Protein AF-0000000075824804 (afdb_homodimer)

Organism: Acinonyx jubatus (NCBI:txid32536)

Nearest PDB structures (foldseek):
  4bvx-assembly1_B  TM=9.252E-01  e=6.609E-16  Homo sapiens
  5bmu-assembly4_G  TM=9.296E-01  e=6.609E-16  Homo sapiens
  4bl7-assembly1_B  TM=9.084E-01  e=4.214E-16  Homo sapiens
  4bvy-assembly1_B  TM=9.086E-01  e=1.710E-15  Homo sapiens
  5bmu-assembly1_A  TM=9.381E-01  e=1.983E-14  Homo sapiens

Solvent-accessible surface area (backbone atoms only — not comparable to full-atom values): 18795 Å² total; per-residue (Å²): 109,59,54,52,59,55,49,53,51,48,36,52,58,59,66,50,74,78,81,76,52,71,47,66,45,74,94,80,39,42,25,30,38,62,46,92,88,50,74,65,41,46,35,64,64,39,45,50,52,48,51,35,50,73,56,71,42,50,60,32,54,35,84,46,74,66,45,27,49,49,34,44,22,45,42,51,42,38,56,44,49,67,66,57,53,80,49,72,72,50,48,53,53,49,51,50,52,51,23,62,65,33,66,87,31,76,31,88,72,34,86,50,78,36,50,37,49,54,54,43,49,59,63,47,46,50,53,49,72,72,34,74,49,59,77,68,62,76,36,57,42,52,49,47,41,48,49,44,48,54,55,67,39,54,87,46,49,71,62,53,58,50,47,54,51,54,59,68,71,109,110,60,53,52,58,53,49,52,51,47,35,52,60,59,68,50,78,78,80,76,50,70,46,66,44,73,94,80,38,42,24,30,37,62,46,92,87,51,76,65,43,46,36,64,64,39,44,50,53,47,52,33,50,74,53,71,43,51,59,31,54,34,83,46,74,67,46,27,47,49,33,44,23,44,42,51,42,37,57,46,48,67,65,55,53,80,48,70,72,50,49,54,52,49,51,50,51,51,23,61,64,34,67,87,32,76,32,89,74,34,84,51,79,36,52,37,50,53,53,43,48,57,62,47,46,49,53,49,72,71,32,72,50,62,75,68,46,90,39,58,42,52,49,47,43,47,50,44,47,54,55,68,36,49,87,47,49,70,61,53,59,52,48,56,50,55,58,66,72,108

InterPro domains:
  IPR036282 Glutathione S-transferase, C-terminal domain superfamily [SSF47616] (45-137)
  IPR042450 Eukaryotic translation elongation factor 1 epsilon-1 [PTHR44490] (2-154)

Radius of gyration: 20.04 Å; Cα contacts (8 Å, |Δi|>4): 416; chains: 2; bounding box: 38×54×49 Å

Foldseek 3Di:
DQLVLLLQLLCQLLVNDDDWDWFFDDPLRWIWTDDDPDDIDTHNLGVSCVSCVVSVNNCLCPDDPLLNVQLVVLSVCLVCQLSVDDDPVSLLVVLVVVLVCCVQALASSRDDHHSSLSSNLLSCVLVVVVDCSCVPDVSVRNVVSNVVVQVVSVRSHPCSSVVSVVVVVD/DQLVLLLQLLCVLLVNDPDWDWFFDDPLRWIWTDDDPDDIDTHNLGVSCVSCVVSVNNCLCPDDPLLNVQLVVLSVCLVCQLSVDDDPVSLLVVLVVVLVCQVQALASSRDDHHSSLSSNLLSCVVVVVVDCSVVVDPSVRNVVSNVVCQVVSVVSHPCSSVVSVVVVVD

Structure (mmCIF, N/CA/C/O backbone):
data_AF-0000000075824804-model_v1
#
loop_
_entity.id
_entity.type
_entity.pdbx_description
1 polymer 'Eukaryotic translation elongation factor 1 epsilon-1 isoform X3'
#
loop_
_atom_site.group_PDB
_atom_site.id
_atom_site.type_symbol
_atom_site.label_atom_id
_atom_site.label_alt_id
_atom_site.label_comp_id
_atom_site.label_asym_id
_atom_site.label_entity_id
_atom_site.label_seq_id
_atom_site.pdbx_PDB_ins_code
_atom_site.Cartn_x
_atom_site.Cartn_y
_atom_site.Cartn_z
_atom_site.occupancy
_atom_site.B_iso_or_equiv
_atom_site.auth_seq_id
_atom_site.auth_comp_id
_atom_site.auth_asym_id
_atom_site.auth_atom_id
_atom_site.pdbx_PDB_model_num
ATOM 1 N N . MET A 1 1 ? 10.898 -5.754 -14.32 1 54.5 1 MET A N 1
ATOM 2 C CA . MET A 1 1 ? 9.906 -5.184 -15.227 1 54.5 1 MET A CA 1
ATOM 3 C C . MET A 1 1 ? 9.469 -3.805 -14.742 1 54.5 1 MET A C 1
ATOM 5 O O . MET A 1 1 ? 9.359 -3.566 -13.539 1 54.5 1 MET A O 1
ATOM 9 N N . ALA A 1 2 ? 9.344 -2.826 -15.797 1 78.69 2 ALA A N 1
ATOM 10 C CA . ALA A 1 2 ? 8.836 -1.503 -15.445 1 78.69 2 ALA A CA 1
ATOM 11 C C . ALA A 1 2 ? 7.391 -1.582 -14.961 1 78.69 2 ALA A C 1
ATOM 13 O O . ALA A 1 2 ? 6.605 -2.385 -15.469 1 78.69 2 ALA A O 1
ATOM 14 N N . ALA A 1 3 ? 7.094 -1.009 -13.992 1 89.12 3 ALA A N 1
ATOM 15 C CA . ALA A 1 3 ? 5.781 -1.008 -13.359 1 89.12 3 ALA A CA 1
ATOM 16 C C . ALA A 1 3 ? 4.676 -0.792 -14.391 1 89.12 3 ALA A C 1
ATOM 18 O O . ALA A 1 3 ? 3.625 -1.438 -14.328 1 89.12 3 ALA A O 1
ATOM 19 N N . ALA A 1 4 ? 4.926 0.006 -15.414 1 88.5 4 ALA A N 1
ATOM 20 C CA . ALA A 1 4 ? 3.928 0.28 -16.453 1 88.5 4 ALA A CA 1
ATOM 21 C C . ALA A 1 4 ? 3.668 -0.957 -17.297 1 88.5 4 ALA A C 1
ATOM 23 O O . ALA A 1 4 ? 2.529 -1.222 -17.688 1 88.5 4 ALA A O 1
ATOM 24 N N . ALA A 1 5 ? 4.672 -1.701 -17.609 1 85.81 5 ALA A N 1
ATOM 25 C CA . ALA A 1 5 ? 4.527 -2.928 -18.391 1 85.81 5 ALA A CA 1
ATOM 26 C C . ALA A 1 5 ? 3.719 -3.973 -17.625 1 85.81 5 ALA A C 1
ATOM 28 O O . ALA A 1 5 ? 2.881 -4.664 -18.203 1 85.81 5 ALA A O 1
ATOM 29 N N . GLU A 1 6 ? 4 -4.086 -16.359 1 88.38 6 GLU A N 1
ATOM 30 C CA . GLU A 1 6 ? 3.244 -4.996 -15.508 1 88.38 6 GLU A CA 1
ATOM 31 C C . GLU A 1 6 ? 1.761 -4.637 -15.492 1 88.38 6 GLU A C 1
ATOM 33 O O . GLU A 1 6 ? 0.902 -5.523 -15.523 1 88.38 6 GLU A O 1
ATOM 38 N N . LEU A 1 7 ? 1.471 -3.361 -15.5 1 93.75 7 LEU A N 1
ATOM 39 C CA . LEU A 1 7 ? 0.087 -2.9 -15.445 1 93.75 7 LEU A CA 1
ATOM 40 C C . LEU A 1 7 ? -0.626 -3.158 -16.766 1 93.75 7 LEU A C 1
ATOM 42 O O . LEU A 1 7 ? -1.819 -3.467 -16.781 1 93.75 7 LEU A O 1
ATOM 46 N N . LYS A 1 8 ? 0.102 -3.053 -17.828 1 90.44 8 LYS A N 1
ATOM 47 C CA . LYS A 1 8 ? -0.479 -3.375 -19.125 1 90.44 8 LYS A CA 1
ATOM 48 C C . LYS A 1 8 ? -0.833 -4.859 -19.219 1 90.44 8 LYS A C 1
ATOM 50 O O . LYS A 1 8 ? -1.884 -5.219 -19.75 1 90.44 8 LYS A O 1
ATOM 55 N N . LEU A 1 9 ? 0.042 -5.637 -18.703 1 86.25 9 LEU A N 1
ATOM 56 C CA . LEU A 1 9 ? -0.215 -7.074 -18.672 1 86.25 9 LEU A CA 1
ATOM 57 C C . LEU A 1 9 ? -1.43 -7.383 -17.797 1 86.25 9 LEU A C 1
ATOM 59 O O . LEU A 1 9 ? -2.258 -8.219 -18.156 1 86.25 9 LEU A O 1
ATOM 63 N N . LEU A 1 10 ? -1.517 -6.711 -16.703 1 91.62 10 LEU A N 1
ATOM 64 C CA . LEU A 1 10 ? -2.658 -6.895 -15.812 1 91.62 10 LEU A CA 1
ATOM 65 C C . LEU A 1 10 ? -3.959 -6.516 -16.516 1 91.62 10 LEU A C 1
ATOM 67 O O . LEU A 1 10 ? -4.957 -7.23 -16.406 1 91.62 10 LEU A O 1
ATOM 71 N N . GLU A 1 11 ? -3.916 -5.422 -17.219 1 92.81 11 GLU A N 1
ATOM 72 C CA . GLU A 1 11 ? -5.09 -4.984 -17.969 1 92.81 11 GLU A CA 1
ATOM 73 C C . GLU A 1 11 ? -5.574 -6.07 -18.922 1 92.81 11 GLU A C 1
ATOM 75 O O . GLU A 1 11 ? -6.773 -6.348 -19 1 92.81 11 GLU A O 1
ATOM 80 N N . LYS A 1 12 ? -4.719 -6.594 -19.578 1 87.88 12 LYS A N 1
ATOM 81 C CA . LYS A 1 12 ? -5.047 -7.66 -20.516 1 87.88 12 LYS A CA 1
ATOM 82 C C . LYS A 1 12 ? -5.625 -8.875 -19.797 1 87.88 12 LYS A C 1
ATOM 84 O O . LYS A 1 12 ? -6.629 -9.445 -20.219 1 87.88 12 LYS A O 1
ATOM 89 N N . SER A 1 13 ? -4.969 -9.227 -18.75 1 87.25 13 SER A N 1
ATOM 90 C CA . SER A 1 13 ? -5.395 -10.391 -17.969 1 87.25 13 SER A CA 1
ATOM 91 C C . SER A 1 13 ? -6.793 -10.188 -17.406 1 87.25 13 SER A C 1
ATOM 93 O O . SER A 1 13 ? -7.535 -11.148 -17.203 1 87.25 13 SER A O 1
ATOM 95 N N . LEU A 1 14 ? -7.152 -8.961 -17.141 1 92.12 14 LEU A N 1
ATOM 96 C CA . LEU A 1 14 ? -8.445 -8.641 -16.547 1 92.12 14 LEU A CA 1
ATOM 97 C C . LEU A 1 14 ? -9.516 -8.477 -17.625 1 92.12 14 LEU A C 1
ATOM 99 O O . LEU A 1 14 ? -10.695 -8.297 -17.328 1 92.12 14 LEU A O 1
ATOM 103 N N . GLY A 1 15 ? -9.148 -8.484 -18.875 1 89.94 15 GLY A N 1
ATOM 104 C CA . GLY A 1 15 ? -10.086 -8.359 -19.984 1 89.94 15 GLY A CA 1
ATOM 105 C C . GLY A 1 15 ? -10.453 -6.918 -20.297 1 89.94 15 GLY A C 1
ATOM 106 O O . GLY A 1 15 ? -11.523 -6.648 -20.844 1 89.94 15 GLY A O 1
ATOM 107 N N . LEU A 1 16 ? -9.617 -6.07 -19.797 1 89.69 16 LEU A N 1
ATOM 108 C CA . LEU A 1 16 ? -9.883 -4.664 -20.078 1 89.69 16 LEU A CA 1
ATOM 109 C C . LEU A 1 16 ? -9.367 -4.277 -21.453 1 89.69 16 LEU A C 1
ATOM 111 O O .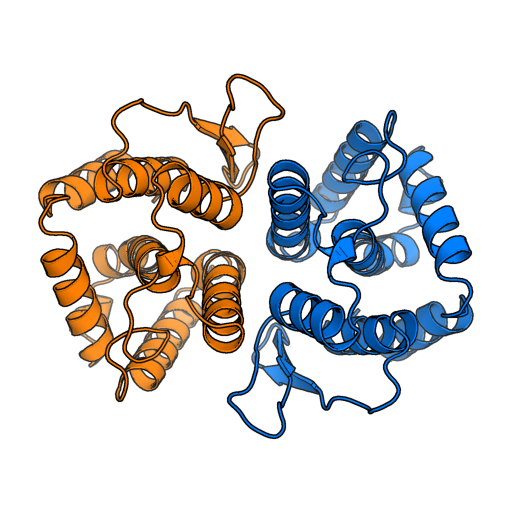 LEU A 1 16 ? -8.227 -4.586 -21.812 1 89.69 16 LEU A O 1
ATOM 115 N N . SER A 1 17 ? -10.234 -3.938 -22.328 1 75.19 17 SER A N 1
ATOM 116 C CA . SER A 1 17 ? -9.93 -3.68 -23.719 1 75.19 17 SER A CA 1
ATOM 117 C C . SER A 1 17 ? -9.445 -2.248 -23.922 1 75.19 17 SER A C 1
ATOM 119 O O . SER A 1 17 ? -8.664 -1.977 -24.844 1 75.19 17 SER A O 1
ATOM 121 N N . LYS A 1 18 ? -10.07 -1.291 -23.219 1 66.62 18 LYS A N 1
ATOM 122 C CA . LYS A 1 18 ? -9.742 0.11 -23.469 1 66.62 18 LYS A CA 1
ATOM 123 C C . LYS A 1 18 ? -8.383 0.465 -22.875 1 66.62 18 LYS A C 1
ATOM 125 O O . LYS A 1 18 ? -8.125 0.185 -21.703 1 66.62 18 LYS A O 1
ATOM 130 N N . GLY A 1 19 ? -7.477 0.686 -23.672 1 74.75 19 GLY A N 1
ATOM 131 C CA . GLY A 1 19 ? -6.098 0.928 -23.281 1 74.75 19 GLY A CA 1
ATOM 132 C C . GLY A 1 19 ? -5.93 2.141 -22.391 1 74.75 19 GLY A C 1
ATOM 133 O O . GLY A 1 19 ? -6.215 3.268 -22.797 1 74.75 19 GLY A O 1
ATOM 134 N N . ASN A 1 20 ? -5.699 1.922 -21.094 1 83.88 20 ASN A N 1
ATOM 135 C CA . ASN A 1 20 ? -5.309 3.006 -20.203 1 83.88 20 ASN A CA 1
ATOM 136 C C . ASN A 1 20 ? -3.92 3.539 -20.531 1 83.88 20 ASN A C 1
ATOM 138 O O . ASN A 1 20 ? -3.092 2.816 -21.094 1 83.88 20 ASN A O 1
ATOM 142 N N . LYS A 1 21 ? -3.838 4.82 -20.406 1 90.12 21 LYS A N 1
ATOM 143 C CA . LYS A 1 21 ? -2.537 5.441 -20.641 1 90.12 21 LYS A CA 1
ATOM 144 C C . LYS A 1 21 ? -1.736 5.535 -19.344 1 90.12 21 LYS A C 1
ATOM 146 O O . LYS A 1 21 ? -2.24 6.023 -18.328 1 90.12 21 LYS A O 1
ATOM 151 N N . TYR A 1 22 ? -0.484 4.996 -19.484 1 91.94 22 TYR A N 1
ATOM 152 C CA . TYR A 1 22 ? 0.391 5.008 -18.312 1 91.94 22 TYR A CA 1
ATOM 153 C C . TYR A 1 22 ? 1.606 5.895 -18.547 1 91.94 22 TYR A C 1
ATOM 155 O O . TYR A 1 22 ? 2.146 5.938 -19.656 1 91.94 22 TYR A O 1
ATOM 163 N N . SER A 1 23 ? 1.964 6.652 -17.547 1 91.19 23 SER A N 1
ATOM 164 C CA . SER A 1 23 ? 3.229 7.379 -17.5 1 91.19 23 SER A CA 1
ATOM 165 C C . SER A 1 23 ? 4.055 6.992 -16.281 1 91.19 23 SER A C 1
ATOM 167 O O . SER A 1 23 ? 3.609 6.199 -15.453 1 91.19 23 SER A O 1
ATOM 169 N N . ALA A 1 24 ? 5.332 7.375 -16.297 1 89.88 24 ALA A N 1
ATOM 170 C CA . ALA A 1 24 ? 6.23 7.102 -15.18 1 89.88 24 ALA A CA 1
ATOM 171 C C . ALA A 1 24 ? 6.777 8.398 -14.594 1 89.88 24 ALA A C 1
ATOM 173 O O . ALA A 1 24 ? 7.066 9.344 -15.32 1 89.88 24 ALA A O 1
ATOM 174 N N . GLN A 1 25 ? 6.812 8.336 -13.266 1 86.19 25 GLN A N 1
ATOM 175 C CA . GLN A 1 25 ? 7.293 9.539 -12.594 1 86.19 25 GLN A CA 1
ATOM 176 C C . GLN A 1 25 ? 8.523 9.242 -11.742 1 86.19 25 GLN A C 1
ATOM 178 O O . GLN A 1 25 ? 8.586 8.203 -11.086 1 86.19 25 GLN A O 1
ATOM 183 N N . GLY A 1 26 ? 9.492 10.133 -11.836 1 78.06 26 GLY A N 1
ATOM 184 C CA . GLY A 1 26 ? 10.648 10.086 -10.953 1 78.06 26 GLY A CA 1
ATOM 185 C C . GLY A 1 26 ? 11.672 9.047 -11.367 1 78.06 26 GLY A C 1
ATOM 186 O O . GLY A 1 26 ? 11.492 8.352 -12.367 1 78.06 26 GLY A O 1
ATOM 187 N N . GLU A 1 27 ? 12.711 8.992 -10.516 1 74.88 27 GLU A N 1
ATOM 188 C CA . GLU A 1 27 ? 13.828 8.094 -10.789 1 74.88 27 GLU A CA 1
ATOM 189 C C . GLU A 1 27 ? 13.406 6.633 -10.656 1 74.88 27 GLU A C 1
ATOM 191 O O . GLU A 1 27 ? 13.938 5.762 -11.352 1 74.88 27 GLU A O 1
ATOM 196 N N . ARG A 1 28 ? 12.422 6.418 -9.914 1 77.62 28 ARG A N 1
ATOM 197 C CA . ARG A 1 28 ? 11.992 5.047 -9.656 1 77.62 28 ARG A CA 1
ATOM 198 C C . ARG A 1 28 ? 10.883 4.625 -10.609 1 77.62 28 ARG A C 1
ATOM 200 O O . ARG A 1 28 ? 10.312 3.541 -10.469 1 77.62 28 ARG A O 1
ATOM 207 N N . GLN A 1 29 ? 10.609 5.48 -11.5 1 87.56 29 GLN A N 1
ATOM 208 C CA . GLN A 1 29 ? 9.625 5.207 -12.539 1 87.56 29 GLN A CA 1
ATOM 209 C C . GLN A 1 29 ? 8.305 4.75 -11.945 1 87.56 29 GLN A C 1
ATOM 211 O O . GLN A 1 29 ? 7.75 3.727 -12.352 1 87.56 29 GLN A O 1
ATOM 216 N N . ILE A 1 30 ? 7.746 5.484 -11.055 1 90.56 30 ILE A N 1
ATOM 217 C CA . ILE A 1 30 ? 6.465 5.188 -10.43 1 90.56 30 ILE A CA 1
ATOM 218 C C . ILE A 1 30 ? 5.34 5.328 -11.453 1 90.56 30 ILE A C 1
ATOM 220 O O . ILE A 1 30 ? 5.211 6.367 -12.102 1 90.56 30 ILE A O 1
ATOM 224 N N . PRO A 1 31 ? 4.559 4.316 -11.617 1 95.19 31 PRO A N 1
ATOM 225 C CA . PRO A 1 31 ? 3.51 4.387 -12.641 1 95.19 31 PRO A CA 1
ATOM 226 C C . PRO A 1 31 ? 2.4 5.371 -12.281 1 95.19 31 PRO A C 1
ATOM 228 O O . PRO A 1 31 ? 2.016 5.473 -11.109 1 95.19 31 PRO A O 1
ATOM 231 N N . VAL A 1 32 ? 1.906 6.07 -13.312 1 95.31 32 VAL A N 1
ATOM 232 C CA . VAL A 1 32 ? 0.804 7.02 -13.195 1 95.31 32 VAL A CA 1
ATOM 233 C C . VAL A 1 32 ? -0.272 6.688 -14.227 1 95.31 32 VAL A C 1
ATOM 235 O O . VAL A 1 32 ? 0.025 6.535 -15.414 1 95.31 32 VAL A O 1
ATOM 238 N N . LEU A 1 33 ? -1.434 6.512 -13.742 1 94.88 33 LEU A N 1
ATOM 239 C CA . LEU A 1 33 ? -2.574 6.27 -14.617 1 94.88 33 LEU A CA 1
ATOM 240 C C . LEU A 1 33 ? -3.342 7.562 -14.883 1 94.88 33 LEU A C 1
ATOM 242 O O . LEU A 1 33 ? -3.771 8.234 -13.938 1 94.88 33 LEU A O 1
ATOM 246 N N . GLN A 1 34 ? -3.445 7.926 -16.141 1 90.56 34 GLN A N 1
ATOM 247 C CA . GLN A 1 34 ? -4.281 9.062 -16.5 1 90.56 34 GLN A CA 1
ATOM 248 C C . GLN A 1 34 ? -5.746 8.656 -16.625 1 90.56 34 GLN A C 1
ATOM 250 O O . GLN A 1 34 ? -6.09 7.801 -17.438 1 90.56 34 GLN A O 1
ATOM 255 N N . THR A 1 35 ? -6.543 9.156 -15.672 1 83.5 35 THR A N 1
ATOM 256 C CA . THR A 1 35 ? -7.965 8.836 -15.727 1 83.5 35 THR A CA 1
ATOM 257 C C . THR A 1 35 ? -8.719 9.883 -16.547 1 83.5 35 THR A C 1
ATOM 259 O O . THR A 1 35 ? -8.289 11.031 -16.656 1 83.5 35 THR A O 1
ATOM 262 N N . ASN A 1 36 ? -9.82 9.555 -17.312 1 74.19 36 ASN A N 1
ATOM 263 C CA . ASN A 1 36 ? -10.602 10.445 -18.172 1 74.19 36 ASN A CA 1
ATOM 264 C C . ASN A 1 36 ? -11.305 11.523 -17.375 1 74.19 36 ASN A C 1
ATOM 266 O O . ASN A 1 36 ? -11.406 12.672 -17.812 1 74.19 36 ASN A O 1
ATOM 270 N N . ASN A 1 37 ? -11.922 11.203 -16.375 1 67.81 37 ASN A N 1
ATOM 271 C CA . ASN A 1 37 ? -12.805 12.148 -15.703 1 67.81 37 ASN A CA 1
ATOM 272 C C . ASN A 1 37 ? -12.273 12.523 -14.32 1 67.81 37 ASN A C 1
ATOM 274 O O . ASN A 1 37 ? -13.023 12.984 -13.469 1 67.81 37 ASN A O 1
ATOM 278 N N . GLY A 1 38 ? -10.977 12.367 -14.18 1 67 38 GLY A N 1
ATOM 279 C CA . GLY A 1 38 ? -10.594 12.695 -12.812 1 67 38 GLY A CA 1
ATOM 280 C C . GLY A 1 38 ? -9.086 12.734 -12.617 1 67 38 GLY A C 1
ATOM 281 O O . GLY A 1 38 ? -8.328 12.734 -13.586 1 67 38 GLY A O 1
ATOM 282 N N . PRO A 1 39 ? -8.805 12.922 -11.422 1 78.81 39 PRO A N 1
ATOM 283 C CA . PRO A 1 39 ? -7.387 13.008 -11.094 1 78.81 39 PRO A CA 1
ATOM 284 C C . PRO A 1 39 ? -6.621 11.734 -11.43 1 78.81 39 PRO A C 1
ATOM 286 O O . PRO A 1 39 ? -7.211 10.648 -11.492 1 78.81 39 PRO A O 1
ATOM 289 N N . SER A 1 40 ? -5.383 11.875 -11.844 1 91.62 40 SER A N 1
ATOM 290 C CA . SER A 1 40 ? -4.504 10.742 -12.109 1 91.62 40 SER A CA 1
ATOM 291 C C . SER A 1 40 ? -4.277 9.914 -10.852 1 91.62 40 SER A C 1
ATOM 293 O O . SER A 1 40 ? -4.469 10.398 -9.734 1 91.62 40 SER A O 1
ATOM 295 N N . LEU A 1 41 ? -4.055 8.648 -11.055 1 94.06 41 LEU A N 1
ATOM 296 C CA . LEU A 1 41 ? -3.717 7.73 -9.969 1 94.06 41 LEU A CA 1
ATOM 297 C C . LEU A 1 41 ? -2.258 7.289 -10.062 1 94.06 41 LEU A C 1
ATOM 299 O O . LEU A 1 41 ? -1.776 6.945 -11.141 1 94.06 41 LEU A O 1
ATOM 303 N N . THR A 1 42 ? -1.597 7.344 -8.867 1 95.44 42 THR A N 1
ATOM 304 C CA . THR A 1 42 ? -0.172 7.031 -8.836 1 95.44 42 THR A CA 1
ATOM 305 C C . THR A 1 42 ? 0.103 5.844 -7.922 1 95.44 42 THR A C 1
ATOM 307 O O . THR A 1 42 ? -0.471 5.746 -6.832 1 95.44 42 THR A O 1
ATOM 310 N N . GLY A 1 43 ? 0.926 4.957 -8.406 1 96.56 43 GLY A N 1
ATOM 311 C CA . GLY A 1 43 ? 1.353 3.818 -7.605 1 96.56 43 GLY A CA 1
ATOM 312 C C . GLY A 1 43 ? 0.956 2.484 -8.211 1 96.56 43 GLY A C 1
ATOM 313 O O . GLY A 1 43 ? -0.132 2.354 -8.773 1 96.56 43 GLY A O 1
ATOM 314 N N . LEU A 1 44 ? 1.762 1.527 -8.008 1 96.62 44 LEU A N 1
ATOM 315 C CA . LEU A 1 44 ? 1.562 0.228 -8.641 1 96.62 44 LEU A CA 1
ATOM 316 C C . LEU A 1 44 ? 0.334 -0.472 -8.07 1 96.62 44 LEU A C 1
ATOM 318 O O . LEU A 1 44 ? -0.568 -0.859 -8.812 1 96.62 44 LEU A O 1
ATOM 322 N N . THR A 1 45 ? 0.347 -0.652 -6.754 1 97.75 45 THR A N 1
ATOM 323 C CA . THR A 1 45 ? -0.752 -1.395 -6.145 1 97.75 45 THR A CA 1
ATOM 324 C C . THR A 1 45 ? -2.055 -0.604 -6.234 1 97.75 45 THR A C 1
ATOM 326 O O . THR A 1 45 ? -3.131 -1.186 -6.387 1 97.75 45 THR A O 1
ATOM 329 N N . THR A 1 46 ? -1.928 0.739 -6.188 1 97.38 46 THR A N 1
ATOM 330 C CA . THR A 1 46 ? -3.098 1.604 -6.297 1 97.38 46 THR A CA 1
ATOM 331 C C . THR A 1 46 ? -3.754 1.456 -7.668 1 97.38 46 THR A C 1
ATOM 333 O O . THR A 1 46 ? -4.961 1.221 -7.758 1 97.38 46 THR A O 1
ATOM 336 N N . ILE A 1 47 ? -2.955 1.588 -8.68 1 96.62 47 ILE A N 1
ATOM 337 C CA . ILE A 1 47 ? -3.475 1.492 -10.039 1 96.62 47 ILE A CA 1
ATOM 338 C C . ILE A 1 47 ? -3.996 0.08 -10.297 1 96.62 47 ILE A C 1
ATOM 340 O O . ILE A 1 47 ? -5.059 -0.096 -10.898 1 96.62 47 ILE A O 1
ATOM 344 N N . ALA A 1 48 ? -3.264 -0.903 -9.797 1 97.12 48 ALA A N 1
ATOM 345 C CA . ALA A 1 48 ? -3.691 -2.287 -9.977 1 97.12 48 ALA A CA 1
ATOM 346 C C . ALA A 1 48 ? -5.059 -2.529 -9.344 1 97.12 48 ALA A C 1
ATOM 348 O O . ALA A 1 48 ? -5.926 -3.166 -9.945 1 97.12 48 ALA A O 1
ATOM 349 N N . ALA A 1 49 ? -5.223 -2.053 -8.164 1 97.56 49 ALA A N 1
ATOM 350 C CA . ALA A 1 49 ? -6.512 -2.199 -7.492 1 97.56 49 ALA A CA 1
ATOM 351 C C . ALA A 1 49 ? -7.617 -1.483 -8.266 1 97.56 49 ALA A C 1
ATOM 353 O O . ALA A 1 49 ? -8.742 -1.98 -8.352 1 97.56 49 ALA A O 1
ATOM 354 N N . HIS A 1 50 ? -7.289 -0.368 -8.781 1 95.06 50 HIS A N 1
ATOM 355 C CA . HIS A 1 50 ? -8.242 0.384 -9.586 1 95.06 50 HIS A CA 1
ATOM 356 C C . HIS A 1 50 ? -8.664 -0.405 -10.82 1 95.06 50 HIS A C 1
ATOM 358 O O . HIS A 1 50 ? -9.852 -0.447 -11.164 1 95.06 50 HIS A O 1
ATOM 364 N N . LEU A 1 51 ? -7.723 -1.006 -11.492 1 95 51 LEU A N 1
ATOM 365 C CA . LEU A 1 51 ? -8 -1.795 -12.688 1 95 51 LEU A CA 1
ATOM 366 C C . LEU A 1 51 ? -8.914 -2.971 -12.359 1 95 51 LEU A C 1
ATOM 368 O O . LEU A 1 51 ? -9.812 -3.297 -13.141 1 95 51 LEU A O 1
ATOM 372 N N . VAL A 1 52 ? -8.672 -3.582 -11.227 1 96.44 52 VAL A N 1
ATOM 373 C CA . VAL A 1 52 ? -9.5 -4.695 -10.781 1 96.44 52 VAL A CA 1
ATOM 374 C C . VAL A 1 52 ? -10.945 -4.23 -10.617 1 96.44 52 VAL A C 1
ATOM 376 O O . VAL A 1 52 ? -11.875 -4.922 -11.047 1 96.44 52 VAL A O 1
ATOM 379 N N . LYS A 1 53 ? -11.125 -3.096 -9.992 1 94.81 53 LYS A N 1
ATOM 380 C CA . LYS A 1 53 ? -12.461 -2.533 -9.812 1 94.81 53 LYS A CA 1
ATOM 381 C C . LYS A 1 53 ? -13.086 -2.148 -11.148 1 94.81 53 LYS A C 1
ATOM 383 O O . LYS A 1 53 ? -14.266 -2.387 -11.383 1 94.81 53 LYS A O 1
ATOM 388 N N . GLN A 1 54 ? -12.312 -1.588 -12.008 1 91.62 54 GLN A N 1
ATOM 389 C CA . GLN A 1 54 ? -12.781 -1.204 -13.336 1 91.62 54 GLN A CA 1
ATOM 390 C C . GLN A 1 54 ? -13.273 -2.418 -14.117 1 91.62 54 GLN A C 1
ATOM 392 O O . GLN A 1 54 ? -14.227 -2.314 -14.891 1 91.62 54 GLN A O 1
ATOM 397 N N . ALA A 1 55 ? -12.672 -3.535 -13.914 1 94.44 55 ALA A N 1
ATOM 398 C CA . ALA A 1 55 ? -13.016 -4.773 -14.609 1 94.44 55 ALA A CA 1
ATOM 399 C C . ALA A 1 55 ? -14.164 -5.496 -13.914 1 94.44 55 ALA A C 1
ATOM 401 O O . ALA A 1 55 ? -14.555 -6.59 -14.32 1 94.44 55 ALA A O 1
ATOM 402 N N . ASN A 1 56 ? -14.688 -4.938 -12.844 1 95.62 56 ASN A N 1
ATOM 403 C CA . ASN A 1 56 ? -15.758 -5.531 -12.055 1 95.62 56 ASN A CA 1
ATOM 404 C C . ASN A 1 56 ? -15.359 -6.895 -11.5 1 95.62 56 ASN A C 1
ATOM 406 O O . ASN A 1 56 ? -16.141 -7.844 -11.547 1 95.62 56 ASN A O 1
ATOM 410 N N . LYS A 1 57 ? -14.141 -7.043 -11.047 1 96.31 57 LYS A N 1
ATOM 411 C CA . LYS A 1 57 ? -13.594 -8.258 -10.445 1 96.31 57 LYS A CA 1
ATOM 412 C C . LYS A 1 57 ? -13.078 -7.984 -9.031 1 96.31 57 LYS A C 1
ATOM 414 O O . LYS A 1 57 ? -11.969 -8.398 -8.688 1 96.31 57 LYS A O 1
ATOM 419 N N . GLU A 1 58 ? -13.883 -7.328 -8.289 1 96.06 58 GLU A N 1
ATOM 420 C CA . GLU A 1 58 ? -13.492 -6.863 -6.965 1 96.06 58 GLU A CA 1
ATOM 421 C C . GLU A 1 58 ? -13.164 -8.039 -6.047 1 96.06 58 GLU A C 1
ATOM 423 O O . GLU A 1 58 ? -12.484 -7.867 -5.027 1 96.06 58 GLU A O 1
ATOM 428 N N . TYR A 1 59 ? -13.688 -9.211 -6.418 1 95.44 59 TYR A N 1
ATOM 429 C CA . TYR A 1 59 ? -13.383 -10.391 -5.613 1 95.44 59 TYR A CA 1
ATOM 430 C C . TYR A 1 59 ? -11.875 -10.641 -5.566 1 95.44 59 TYR A C 1
ATOM 432 O O . TYR A 1 59 ? -11.375 -11.258 -4.625 1 95.44 59 TYR A O 1
ATOM 440 N N . LEU A 1 60 ? -11.086 -10.164 -6.465 1 96.5 60 LEU A N 1
ATOM 441 C CA . LEU A 1 60 ? -9.633 -10.312 -6.508 1 96.5 60 LEU A CA 1
ATOM 442 C C . LEU A 1 60 ? -8.969 -9.5 -5.398 1 96.5 60 LEU A C 1
ATOM 444 O O . LEU A 1 60 ? -7.793 -9.703 -5.098 1 96.5 60 LEU A O 1
ATOM 448 N N . LEU A 1 61 ? -9.758 -8.562 -4.836 1 97.44 61 LEU A N 1
ATOM 449 C CA . LEU A 1 61 ? -9.242 -7.758 -3.74 1 97.44 61 LEU A CA 1
ATOM 450 C C . LEU A 1 61 ? -9.609 -8.367 -2.393 1 97.44 61 LEU A C 1
ATOM 452 O O . LEU A 1 61 ? -9.289 -7.812 -1.343 1 97.44 61 LEU A O 1
ATOM 456 N N . GLY A 1 62 ? -10.188 -9.531 -2.4 1 95.69 62 GLY A N 1
ATOM 457 C CA . GLY A 1 62 ? -10.656 -10.188 -1.192 1 95.69 62 GLY A CA 1
ATOM 458 C C . GLY A 1 62 ? -12.164 -10.117 -1.023 1 95.69 62 GLY A C 1
ATOM 459 O O . GLY A 1 62 ? -12.766 -9.062 -1.263 1 95.69 62 GLY A O 1
ATOM 460 N N . SER A 1 63 ? -12.758 -11.195 -0.578 1 94.5 63 SER A N 1
ATOM 461 C CA . SER A 1 63 ? -14.211 -11.273 -0.453 1 94.5 63 SER A CA 1
ATOM 462 C C . SER A 1 63 ? -14.656 -11 0.979 1 94.5 63 SER A C 1
ATOM 464 O O . SER A 1 63 ? -15.781 -10.547 1.209 1 94.5 63 SER A O 1
ATOM 466 N N . THR A 1 64 ? -13.82 -11.305 1.939 1 92.56 64 THR A N 1
ATOM 467 C CA . THR A 1 64 ? -14.094 -11.047 3.35 1 92.56 64 THR A CA 1
ATOM 468 C C . THR A 1 64 ? -13.133 -9.992 3.896 1 92.56 64 THR A C 1
ATOM 470 O O . THR A 1 64 ? -12.133 -9.664 3.264 1 92.56 64 THR A O 1
ATOM 473 N N . ALA A 1 65 ? -13.492 -9.469 5.016 1 88.94 65 ALA A N 1
ATOM 474 C CA . ALA A 1 65 ? -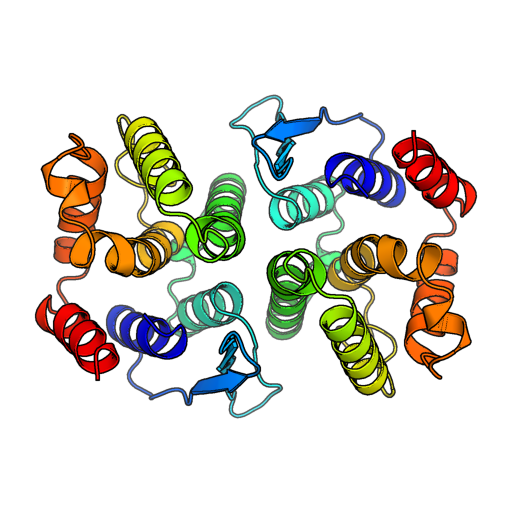12.633 -8.469 5.645 1 88.94 65 ALA A CA 1
ATOM 475 C C . ALA A 1 65 ? -11.234 -9.031 5.906 1 88.94 65 ALA A C 1
ATOM 477 O O . ALA A 1 65 ? -10.234 -8.344 5.695 1 88.94 65 ALA A O 1
ATOM 478 N N . GLU A 1 66 ? -11.188 -10.242 6.355 1 89.81 66 GLU A N 1
ATOM 479 C CA . GLU A 1 66 ? -9.922 -10.898 6.656 1 89.81 66 GLU A CA 1
ATOM 480 C C . GLU A 1 66 ? -9.086 -11.102 5.391 1 89.81 66 GLU A C 1
ATOM 482 O O . GLU A 1 66 ? -7.887 -10.82 5.379 1 89.81 66 GLU A O 1
ATOM 487 N N . GLU A 1 67 ? -9.711 -11.578 4.391 1 94 67 GLU A N 1
ATOM 488 C CA . GLU A 1 67 ? -9 -11.812 3.139 1 94 67 GLU A CA 1
ATOM 489 C C . GLU A 1 67 ? -8.5 -10.5 2.537 1 94 67 GLU A C 1
ATOM 491 O O . GLU A 1 67 ? -7.395 -10.438 1.996 1 94 67 GLU A O 1
ATOM 496 N N . LYS A 1 68 ? -9.32 -9.461 2.662 1 95.25 68 LYS A N 1
ATOM 497 C CA . LYS A 1 68 ? -8.922 -8.148 2.162 1 95.25 68 LYS A CA 1
ATOM 498 C C . LYS A 1 68 ? -7.664 -7.652 2.865 1 95.25 68 LYS A C 1
ATOM 500 O O . LYS A 1 68 ? -6.785 -7.062 2.232 1 95.25 68 LYS A O 1
ATOM 505 N N . ALA A 1 69 ? -7.598 -7.883 4.098 1 94.19 69 ALA A N 1
ATOM 506 C CA . ALA A 1 69 ? -6.43 -7.469 4.871 1 94.19 69 ALA A CA 1
ATOM 507 C C . ALA A 1 69 ? -5.184 -8.227 4.426 1 94.19 69 ALA A C 1
ATOM 509 O O . ALA A 1 69 ? -4.109 -7.633 4.277 1 94.19 69 ALA A O 1
ATOM 510 N N . VAL A 1 70 ? -5.352 -9.508 4.23 1 94.62 70 VAL A N 1
ATOM 511 C CA . VAL A 1 70 ? -4.227 -10.328 3.799 1 94.62 70 VAL A CA 1
ATOM 512 C C . VAL A 1 70 ? -3.768 -9.883 2.41 1 94.62 70 VAL A C 1
ATOM 514 O O . VAL A 1 70 ? -2.566 -9.797 2.146 1 94.62 70 VAL A O 1
ATOM 517 N N . VAL A 1 71 ? -4.738 -9.617 1.526 1 96.94 71 VAL A N 1
ATOM 518 C CA . VAL A 1 71 ? -4.395 -9.125 0.197 1 96.94 71 VAL A CA 1
ATOM 519 C C . VAL A 1 71 ? -3.586 -7.832 0.317 1 96.94 71 VAL A C 1
ATOM 521 O O . VAL A 1 71 ? -2.531 -7.695 -0.308 1 96.94 71 VAL A O 1
ATOM 524 N N . GLN A 1 72 ? -4.098 -6.941 1.14 1 97.06 72 GLN A N 1
ATOM 525 C CA . GLN A 1 72 ? -3.412 -5.668 1.325 1 97.06 72 GLN A CA 1
ATOM 526 C C . GLN A 1 72 ? -1.994 -5.879 1.851 1 97.06 72 GLN A C 1
ATOM 528 O O . GLN A 1 72 ? -1.063 -5.184 1.438 1 97.06 72 GLN A O 1
ATOM 533 N N . GLN A 1 73 ? -1.85 -6.785 2.705 1 96.62 73 GLN A N 1
ATOM 534 C CA . GLN A 1 73 ? -0.549 -7.109 3.279 1 96.62 73 GLN A CA 1
ATOM 535 C C . GLN A 1 73 ? 0.443 -7.523 2.195 1 96.62 73 GLN A C 1
ATOM 537 O O . GLN A 1 73 ? 1.58 -7.051 2.174 1 96.62 73 GLN A O 1
ATOM 542 N N . TRP A 1 74 ? 0.045 -8.328 1.33 1 96 74 TRP A N 1
ATOM 543 C CA . TRP A 1 74 ? 0.939 -8.836 0.294 1 96 74 TRP A CA 1
ATOM 544 C C . TRP A 1 74 ? 1.19 -7.773 -0.774 1 96 74 TRP A C 1
ATOM 546 O O . TRP A 1 74 ? 2.275 -7.715 -1.358 1 96 74 TRP A O 1
ATOM 556 N N . LEU A 1 75 ? 0.159 -6.949 -0.994 1 97.44 75 LEU A N 1
ATOM 557 C CA . LEU A 1 75 ? 0.372 -5.832 -1.905 1 97.44 75 LEU A CA 1
ATOM 558 C C . LEU A 1 75 ? 1.419 -4.871 -1.352 1 97.44 75 LEU A C 1
ATOM 560 O O . LEU A 1 75 ? 2.281 -4.391 -2.092 1 97.44 75 LEU A O 1
ATOM 564 N N . GLU A 1 76 ? 1.26 -4.57 -0.102 1 97.31 76 GLU A N 1
ATOM 565 C CA . GLU A 1 76 ? 2.271 -3.736 0.54 1 97.31 76 GLU A CA 1
ATOM 566 C C . GLU A 1 76 ? 3.643 -4.406 0.5 1 97.31 76 GLU A C 1
ATOM 568 O O . GLU A 1 76 ? 4.652 -3.748 0.24 1 97.31 76 GLU A O 1
ATOM 573 N N . TYR A 1 77 ? 3.73 -5.734 0.795 1 94.38 77 TYR A N 1
ATOM 574 C CA . TYR A 1 77 ? 4.965 -6.504 0.717 1 94.38 77 TYR A CA 1
ATOM 575 C C . TYR A 1 77 ? 5.602 -6.379 -0.663 1 94.38 77 TYR A C 1
ATOM 577 O O . TYR A 1 77 ? 6.816 -6.195 -0.78 1 94.38 77 TYR A O 1
ATOM 585 N N . ARG A 1 78 ? 4.785 -6.465 -1.638 1 92.75 78 ARG A N 1
ATOM 586 C CA . ARG A 1 78 ? 5.238 -6.367 -3.021 1 92.75 78 ARG A CA 1
ATOM 587 C C . ARG A 1 78 ? 5.98 -5.059 -3.268 1 92.75 78 ARG A C 1
ATOM 589 O O . ARG A 1 78 ? 7.078 -5.055 -3.822 1 92.75 78 ARG A O 1
ATOM 596 N N . VAL A 1 79 ? 5.523 -3.912 -2.822 1 94 79 VAL A N 1
ATOM 597 C CA . VAL A 1 79 ? 6.074 -2.615 -3.201 1 94 79 VAL A CA 1
ATOM 598 C C . VAL A 1 79 ? 7.172 -2.213 -2.223 1 94 79 VAL A C 1
ATOM 600 O O . VAL A 1 79 ? 8.023 -1.379 -2.541 1 94 79 VAL A O 1
ATOM 603 N N . THR A 1 80 ? 7.254 -2.824 -1.036 1 92.12 80 THR A N 1
ATOM 604 C CA . THR A 1 80 ? 8.25 -2.414 -0.052 1 92.12 80 THR A CA 1
ATOM 605 C C . THR A 1 80 ? 9.414 -3.395 -0.024 1 92.12 80 THR A C 1
ATOM 607 O O . THR A 1 80 ? 10.57 -2.99 0.137 1 92.12 80 THR A O 1
ATOM 610 N N . ARG A 1 81 ? 9.109 -4.691 -0.168 1 89.81 81 ARG A N 1
ATOM 611 C CA . ARG A 1 81 ? 10.156 -5.699 -0.007 1 89.81 81 ARG A CA 1
ATOM 612 C C . ARG A 1 81 ? 10.664 -6.18 -1.361 1 89.81 81 ARG A C 1
ATOM 614 O O . ARG A 1 81 ? 11.867 -6.113 -1.635 1 89.81 81 ARG A O 1
ATOM 621 N N . VAL A 1 82 ? 9.742 -6.586 -2.158 1 88.88 82 VAL A N 1
ATOM 622 C CA . VAL A 1 82 ? 10.141 -7.141 -3.445 1 88.88 82 VAL A CA 1
ATOM 623 C C . VAL A 1 82 ? 10.781 -6.051 -4.305 1 88.88 82 VAL A C 1
ATOM 625 O O . VAL A 1 82 ? 11.836 -6.266 -4.906 1 88.88 82 VAL A O 1
ATOM 628 N N . ASP A 1 83 ? 10.148 -4.859 -4.301 1 88.38 83 ASP A N 1
ATOM 629 C CA . ASP A 1 83 ? 10.672 -3.766 -5.121 1 88.38 83 ASP A CA 1
ATOM 630 C C . ASP A 1 83 ? 11.805 -3.037 -4.402 1 88.38 83 ASP A C 1
ATOM 632 O O . ASP A 1 83 ? 12.617 -2.363 -5.043 1 88.38 83 ASP A O 1
ATOM 636 N N . GLY A 1 84 ? 11.781 -3.08 -3.061 1 78.56 84 GLY A N 1
ATOM 637 C CA . GLY A 1 84 ? 12.766 -2.35 -2.279 1 78.56 84 GLY A CA 1
ATOM 638 C C . GLY A 1 84 ? 14.094 -3.08 -2.158 1 78.56 84 GLY A C 1
ATOM 639 O O . GLY A 1 84 ? 15.086 -2.506 -1.702 1 78.56 84 GLY A O 1
ATOM 640 N N . HIS A 1 85 ? 14.188 -4.352 -2.447 1 66.38 85 HIS A N 1
ATOM 641 C CA . HIS A 1 85 ? 15.375 -5.156 -2.191 1 66.38 85 HIS A CA 1
ATOM 642 C C . HIS A 1 85 ? 16.391 -5.012 -3.316 1 66.38 85 HIS A C 1
ATOM 644 O O . HIS A 1 85 ? 16.031 -5.008 -4.496 1 66.38 85 HIS A O 1
ATOM 650 N N . SER A 1 86 ? 17.5 -4.555 -2.836 1 63.16 86 SER A N 1
ATOM 651 C CA . SER A 1 86 ? 18.516 -4.277 -3.842 1 63.16 86 SER A CA 1
ATOM 652 C C . SER A 1 86 ? 19.594 -5.355 -3.848 1 63.16 86 SER A C 1
ATOM 654 O O . SER A 1 86 ? 20.234 -5.598 -4.875 1 63.16 86 SER A O 1
ATOM 656 N N . SER A 1 87 ? 19.766 -6.109 -2.691 1 68.81 87 SER A N 1
ATOM 657 C CA . SER A 1 87 ? 20.938 -6.98 -2.762 1 68.81 87 SER A CA 1
ATOM 658 C C . SER A 1 87 ? 20.531 -8.406 -3.125 1 68.81 87 SER A C 1
ATOM 660 O O . SER A 1 87 ? 19.391 -8.82 -2.9 1 68.81 87 SER A O 1
ATOM 662 N N . LYS A 1 88 ? 21.422 -9.086 -3.803 1 71.12 88 LYS A N 1
ATOM 663 C CA . LYS A 1 88 ? 21.234 -10.477 -4.199 1 71.12 88 LYS A CA 1
ATOM 664 C C . LYS A 1 88 ? 20.906 -11.352 -2.992 1 71.12 88 LYS A C 1
ATOM 666 O O . LYS A 1 88 ? 20.031 -12.219 -3.074 1 71.12 88 LYS A O 1
ATOM 671 N N . ASP A 1 89 ? 21.625 -11.18 -1.891 1 74.38 89 ASP A N 1
ATOM 672 C CA . ASP A 1 89 ? 21.391 -11.953 -0.676 1 74.38 89 ASP A CA 1
ATOM 673 C C . ASP A 1 89 ? 19.984 -11.711 -0.131 1 74.38 89 ASP A C 1
ATOM 675 O O . ASP A 1 89 ? 19.328 -12.633 0.368 1 74.38 89 ASP A O 1
ATOM 679 N N . ASP A 1 90 ? 19.531 -10.562 -0.409 1 79.25 90 ASP A N 1
ATOM 680 C CA . ASP A 1 90 ? 18.188 -10.203 0.058 1 79.25 90 ASP A CA 1
ATOM 681 C C . ASP A 1 90 ? 17.109 -10.891 -0.779 1 79.25 90 ASP A C 1
ATOM 683 O O . ASP A 1 90 ? 16.109 -11.359 -0.243 1 79.25 90 ASP A O 1
ATOM 687 N N . VAL A 1 91 ? 17.5 -11.047 -1.946 1 79.25 91 VAL A N 1
ATOM 688 C CA . VAL A 1 91 ? 16.531 -11.641 -2.857 1 79.25 91 VAL A CA 1
ATOM 689 C C . VAL A 1 91 ? 16.391 -13.141 -2.566 1 79.25 91 VAL A C 1
ATOM 691 O O . VAL A 1 91 ? 15.289 -13.68 -2.557 1 79.25 91 VAL A O 1
ATOM 694 N N . ARG A 1 92 ? 17.547 -13.844 -2.264 1 80.38 92 ARG A N 1
ATOM 695 C CA . ARG A 1 92 ? 17.516 -15.266 -1.946 1 80.38 92 ARG A CA 1
ATOM 696 C C . ARG A 1 92 ? 16.703 -15.539 -0.687 1 80.38 92 ARG A C 1
ATOM 698 O O . ARG A 1 92 ? 15.891 -16.469 -0.652 1 80.38 92 ARG A O 1
ATOM 705 N N . THR A 1 93 ? 16.922 -14.727 0.312 1 84.19 93 THR A N 1
ATOM 706 C CA . THR A 1 93 ? 16.203 -14.875 1.568 1 84.19 93 THR A CA 1
ATOM 707 C C . THR A 1 93 ? 14.703 -14.641 1.358 1 84.19 93 THR A C 1
ATOM 709 O O . THR A 1 93 ? 13.875 -15.383 1.897 1 84.19 93 THR A O 1
ATOM 712 N N . LEU A 1 94 ? 14.445 -13.68 0.548 1 84.25 94 LEU A N 1
ATOM 713 C CA . LEU A 1 94 ? 13.062 -13.352 0.23 1 84.25 94 LEU A CA 1
ATOM 714 C C . LEU A 1 94 ? 12.367 -14.531 -0.449 1 84.25 94 LEU A C 1
ATOM 716 O O . LEU A 1 94 ? 11.258 -14.906 -0.065 1 84.25 94 LEU A O 1
ATOM 720 N N . LEU A 1 95 ? 13.031 -15.109 -1.417 1 84.31 95 LEU A N 1
ATOM 721 C CA . LEU A 1 95 ? 12.461 -16.219 -2.172 1 84.31 95 LEU A CA 1
ATOM 722 C C . LEU A 1 95 ? 12.297 -17.453 -1.288 1 84.31 95 LEU A C 1
ATOM 724 O O . LEU A 1 95 ? 11.297 -18.172 -1.392 1 84.31 95 LEU A O 1
ATOM 728 N N . LYS A 1 96 ? 13.227 -17.625 -0.41 1 84.69 96 LYS A N 1
ATOM 729 C CA . LYS A 1 96 ? 13.164 -18.75 0.526 1 84.69 96 LYS A CA 1
ATOM 730 C C . LYS A 1 96 ? 11.984 -18.594 1.486 1 84.69 96 LYS A C 1
ATOM 732 O O . LYS A 1 96 ? 11.258 -19.547 1.739 1 84.69 96 LYS A O 1
ATOM 737 N N . ASP A 1 97 ? 11.836 -17.406 2 1 85.81 97 ASP A N 1
ATOM 738 C CA . ASP A 1 97 ? 10.734 -17.125 2.916 1 85.81 97 ASP A CA 1
ATOM 739 C C . ASP A 1 97 ? 9.383 -17.328 2.232 1 85.81 97 ASP A C 1
ATOM 741 O O . ASP A 1 97 ? 8.461 -17.906 2.818 1 85.81 97 ASP A O 1
ATOM 745 N N . LEU A 1 98 ? 9.297 -16.844 1.03 1 88.25 98 LEU A N 1
ATOM 746 C CA . LEU A 1 98 ? 8.055 -16.969 0.277 1 88.25 98 LEU A CA 1
ATOM 747 C C . LEU A 1 98 ? 7.746 -18.438 -0.024 1 88.25 98 LEU A C 1
ATOM 749 O O . LEU A 1 98 ? 6.598 -18.875 0.083 1 88.25 98 LEU A O 1
ATOM 753 N N . ASN A 1 99 ? 8.789 -19.172 -0.353 1 86.5 99 ASN A N 1
ATOM 754 C CA . ASN A 1 99 ? 8.625 -20.609 -0.618 1 86.5 99 ASN A CA 1
ATOM 755 C C . ASN A 1 99 ? 8.109 -21.344 0.613 1 86.5 99 ASN A C 1
ATOM 757 O O . ASN A 1 99 ? 7.223 -22.188 0.508 1 86.5 99 ASN A O 1
ATOM 761 N N . SER A 1 100 ? 8.719 -21.062 1.722 1 86.56 100 SER A N 1
ATOM 762 C CA . SER A 1 100 ? 8.289 -21.672 2.975 1 86.56 100 SER A CA 1
ATOM 763 C C . SER A 1 100 ? 6.844 -21.312 3.303 1 86.56 100 SER A C 1
ATOM 765 O O . SER A 1 100 ? 6.07 -22.172 3.736 1 86.56 100 SER A O 1
ATOM 767 N N . TYR A 1 101 ? 6.449 -20.094 3.08 1 88.69 101 TYR A N 1
ATOM 768 C CA . TYR A 1 101 ? 5.098 -19.625 3.348 1 88.69 101 TYR A CA 1
ATOM 769 C C . TYR A 1 101 ? 4.082 -20.344 2.467 1 88.69 101 TYR A C 1
ATOM 771 O O . TYR A 1 101 ? 2.99 -20.688 2.924 1 88.69 101 TYR A O 1
ATOM 779 N N . LEU A 1 102 ? 4.469 -20.625 1.24 1 87.5 102 LEU A N 1
ATOM 780 C CA . LEU A 1 102 ? 3.533 -21.172 0.258 1 87.5 102 LEU A CA 1
ATOM 781 C C . LEU A 1 102 ? 3.486 -22.688 0.332 1 87.5 102 LEU A C 1
ATOM 783 O O . LEU A 1 102 ? 2.732 -23.328 -0.404 1 87.5 102 LEU A O 1
ATOM 787 N N . GLU A 1 103 ? 4.199 -23.297 1.205 1 84 103 GLU A N 1
ATOM 788 C CA . GLU A 1 103 ? 4.293 -24.75 1.306 1 84 103 GLU A CA 1
ATOM 789 C C . GLU A 1 103 ? 2.924 -25.375 1.555 1 84 103 GLU A C 1
ATOM 791 O O . GLU A 1 103 ? 2.615 -26.438 1.013 1 84 103 GLU A O 1
ATOM 796 N N . ASP A 1 104 ? 2.111 -24.734 2.295 1 84.38 104 ASP A N 1
ATOM 797 C CA . ASP A 1 104 ? 0.825 -25.328 2.652 1 84.38 104 ASP A CA 1
ATOM 798 C C . ASP A 1 104 ? -0.333 -24.484 2.121 1 84.38 104 ASP A C 1
ATOM 800 O O . ASP A 1 104 ? -1.452 -24.562 2.633 1 84.38 104 ASP A O 1
ATOM 804 N N . LYS A 1 105 ? 0.031 -23.703 1.204 1 84.19 105 LYS A N 1
ATOM 805 C CA . LYS A 1 105 ? -0.979 -22.828 0.628 1 84.19 105 LYS A CA 1
ATOM 806 C C . LYS A 1 105 ? -1.01 -22.938 -0.893 1 84.19 105 LYS A C 1
ATOM 808 O O . LYS A 1 105 ? 0.021 -23.188 -1.522 1 84.19 105 LYS A O 1
ATOM 813 N N . VAL A 1 106 ? -2.197 -22.828 -1.41 1 83.31 106 VAL A N 1
ATOM 814 C CA . VAL A 1 106 ? -2.332 -22.844 -2.863 1 83.31 106 VAL A CA 1
ATOM 815 C C . VAL A 1 106 ? -2.045 -21.453 -3.42 1 83.31 106 VAL A C 1
ATOM 817 O O . VAL A 1 106 ? -1.317 -21.312 -4.406 1 83.31 106 VAL A O 1
ATOM 820 N N . TYR A 1 107 ? -2.584 -20.453 -2.732 1 88.62 107 TYR A N 1
ATOM 821 C CA . TYR A 1 107 ? -2.367 -19.062 -3.078 1 88.62 107 TYR A CA 1
ATOM 822 C C . TYR A 1 107 ? -1.903 -18.266 -1.863 1 88.62 107 TYR A C 1
ATOM 824 O O . TYR A 1 107 ? -1.869 -18.781 -0.747 1 88.62 107 TYR A O 1
ATOM 832 N N . LEU A 1 108 ? -1.516 -17.047 -2.029 1 89.81 108 LEU A N 1
ATOM 833 C CA . LEU A 1 108 ? -0.995 -16.219 -0.945 1 89.81 108 LEU A CA 1
ATOM 834 C C . LEU A 1 108 ? -2.037 -16.047 0.154 1 89.81 108 LEU A C 1
ATOM 836 O O . LEU A 1 108 ? -1.693 -15.984 1.337 1 89.81 108 LEU A O 1
ATOM 840 N N . THR A 1 109 ? -3.26 -15.953 -0.295 1 91.38 109 THR A N 1
ATOM 841 C CA . THR A 1 109 ? -4.309 -15.727 0.694 1 91.38 109 THR A CA 1
ATOM 842 C C . THR A 1 109 ? -4.898 -17.062 1.165 1 91.38 109 THR A C 1
ATOM 844 O O . THR A 1 109 ? -5.859 -17.078 1.938 1 91.38 109 THR A O 1
ATOM 847 N N . GLY A 1 110 ? -4.445 -18.125 0.761 1 87.31 110 GLY A N 1
ATOM 848 C CA . GLY A 1 110 ? -4.938 -19.438 1.124 1 87.31 110 GLY A CA 1
ATOM 849 C C . GLY A 1 110 ? -5.508 -20.219 -0.053 1 87.31 110 GLY A C 1
ATOM 850 O O . GLY A 1 110 ? -4.773 -20.875 -0.786 1 87.31 110 GLY A O 1
ATOM 851 N N . TYR A 1 111 ? -6.82 -20.047 -0.249 1 86.12 111 TYR A N 1
ATOM 852 C CA . TYR A 1 111 ? -7.441 -20.906 -1.25 1 86.12 111 TYR A CA 1
ATOM 853 C C . TYR A 1 111 ? -7.965 -20.094 -2.424 1 86.12 111 TYR A C 1
ATOM 855 O O . TYR A 1 111 ? -8.312 -20.641 -3.469 1 86.12 111 TYR A O 1
ATOM 863 N N . ASN A 1 112 ? -8 -18.859 -2.242 1 89.62 112 ASN A N 1
ATOM 864 C CA . ASN A 1 112 ? -8.531 -18.031 -3.316 1 89.62 112 ASN A CA 1
ATOM 865 C C . ASN A 1 112 ? -7.414 -17.281 -4.043 1 89.62 112 ASN A C 1
ATOM 867 O O . ASN A 1 112 ? -6.461 -16.812 -3.416 1 89.62 112 ASN A O 1
ATOM 871 N N . PHE A 1 113 ? -7.555 -17.25 -5.363 1 89.81 113 PHE A N 1
ATOM 872 C CA . PHE A 1 113 ? -6.68 -16.438 -6.203 1 89.81 113 PHE A CA 1
ATOM 873 C C . PHE A 1 113 ? -7.043 -14.969 -6.105 1 89.81 113 PHE A C 1
ATOM 875 O O . PHE A 1 113 ? -8.219 -14.602 -6.203 1 89.81 113 PHE A O 1
ATOM 882 N N . THR A 1 114 ? -6.008 -14.102 -5.848 1 94.75 114 THR A N 1
ATOM 883 C CA . THR A 1 114 ? -6.293 -12.688 -5.672 1 94.75 114 THR A CA 1
ATOM 884 C C . THR A 1 114 ? -5.277 -11.828 -6.422 1 94.75 114 THR A C 1
ATOM 886 O O . THR A 1 114 ? -4.363 -12.359 -7.059 1 94.75 114 THR A O 1
ATOM 889 N N . LEU A 1 115 ? -5.426 -10.531 -6.379 1 95.88 115 LEU A N 1
ATOM 890 C CA . LEU A 1 115 ? -4.512 -9.562 -6.98 1 95.88 115 LEU A CA 1
ATOM 891 C C . LEU A 1 115 ? -3.111 -9.703 -6.395 1 95.88 115 LEU A C 1
ATOM 893 O O . LEU A 1 115 ? -2.117 -9.453 -7.082 1 95.88 115 LEU A O 1
ATOM 897 N N . ALA A 1 116 ? -3.037 -10.109 -5.105 1 95.75 116 ALA A N 1
ATOM 898 C CA . ALA A 1 116 ? -1.748 -10.328 -4.453 1 95.75 116 ALA A CA 1
ATOM 899 C C . ALA A 1 116 ? -0.905 -11.344 -5.219 1 95.75 116 ALA A C 1
ATOM 901 O O . ALA A 1 116 ? 0.291 -11.133 -5.43 1 95.75 116 ALA A O 1
ATOM 902 N N . ASP A 1 117 ? -1.525 -12.383 -5.688 1 91 117 ASP A N 1
ATOM 903 C CA . ASP A 1 117 ? -0.815 -13.422 -6.43 1 91 117 ASP A CA 1
ATOM 904 C C . ASP A 1 117 ? -0.284 -12.883 -7.754 1 91 117 ASP A C 1
ATOM 906 O O . ASP A 1 117 ? 0.865 -13.141 -8.117 1 91 117 ASP A O 1
ATOM 910 N N . ILE A 1 118 ? -1.073 -12.164 -8.383 1 90.62 118 ILE A N 1
ATOM 911 C CA . ILE A 1 118 ? -0.736 -11.641 -9.703 1 90.62 118 ILE A CA 1
ATOM 912 C C . ILE A 1 118 ? 0.443 -10.68 -9.586 1 90.62 118 ILE A C 1
ATOM 914 O O . ILE A 1 118 ? 1.446 -10.828 -10.289 1 90.62 118 ILE A O 1
ATOM 918 N N . LEU A 1 119 ? 0.379 -9.719 -8.719 1 92.94 119 LEU A N 1
ATOM 919 C CA . LEU A 1 119 ? 1.402 -8.688 -8.625 1 92.94 119 LEU A CA 1
ATOM 920 C C . LEU A 1 119 ? 2.709 -9.258 -8.086 1 92.94 119 LEU A C 1
ATOM 922 O O . LEU A 1 119 ? 3.793 -8.812 -8.477 1 92.94 119 LEU A O 1
ATOM 926 N N . LEU A 1 120 ? 2.543 -10.156 -7.125 1 90.81 120 LEU A N 1
ATOM 927 C CA . LEU A 1 120 ? 3.76 -10.789 -6.621 1 90.81 120 LEU A CA 1
ATOM 928 C C . LEU A 1 120 ? 4.469 -11.562 -7.727 1 90.81 120 LEU A C 1
ATOM 930 O O . LEU A 1 120 ? 5.695 -11.508 -7.84 1 90.81 120 LEU A O 1
ATOM 934 N N . TYR A 1 121 ? 3.703 -12.273 -8.516 1 85.06 121 TYR A N 1
ATOM 935 C CA . TYR A 1 121 ? 4.266 -13.023 -9.633 1 85.06 121 TYR A CA 1
ATOM 936 C C . TYR A 1 121 ? 5.012 -12.102 -10.586 1 85.06 121 TYR A C 1
ATOM 938 O O . TYR A 1 121 ? 6.152 -12.375 -10.969 1 85.06 121 TYR A O 1
ATOM 946 N N . TYR A 1 122 ? 4.387 -11.016 -10.938 1 84.62 122 TYR A N 1
ATOM 947 C CA . TYR A 1 122 ? 5.02 -10.062 -11.852 1 84.62 122 TYR A CA 1
ATOM 948 C C . TYR A 1 122 ? 6.316 -9.523 -11.266 1 84.62 122 TYR A C 1
ATOM 950 O O . TYR A 1 122 ? 7.309 -9.367 -11.977 1 84.62 122 TYR A O 1
ATOM 958 N N . GLY A 1 123 ? 6.309 -9.227 -9.984 1 85.56 123 GLY A N 1
ATOM 959 C CA . GLY A 1 123 ? 7.48 -8.688 -9.312 1 85.56 123 GLY A CA 1
ATOM 960 C C . GLY A 1 123 ? 8.625 -9.68 -9.227 1 85.56 123 GLY A C 1
ATOM 961 O O . GLY A 1 123 ? 9.789 -9.305 -9.391 1 85.56 123 GLY A O 1
ATOM 962 N N . LEU A 1 124 ? 8.336 -10.922 -8.977 1 82.25 124 LEU A N 1
ATOM 963 C CA . LEU A 1 124 ? 9.359 -11.945 -8.773 1 82.25 124 LEU A CA 1
ATOM 964 C C . LEU A 1 124 ? 9.93 -12.406 -10.109 1 82.25 124 LEU A C 1
ATOM 966 O O . LEU A 1 124 ? 11.031 -12.953 -10.156 1 82.25 124 LEU A O 1
ATOM 970 N N . HIS A 1 125 ? 9.148 -12.305 -11.102 1 74.62 125 HIS A N 1
ATOM 971 C CA . HIS A 1 125 ? 9.555 -12.773 -12.422 1 74.62 125 HIS A CA 1
ATOM 972 C C . HIS A 1 125 ? 10.891 -12.164 -12.844 1 74.62 125 HIS A C 1
ATOM 974 O O . HIS A 1 125 ? 11.695 -12.82 -13.508 1 74.62 125 HIS A O 1
ATOM 980 N N . ARG A 1 126 ? 11.156 -10.961 -12.492 1 70.5 126 ARG A N 1
ATOM 981 C CA . ARG A 1 126 ? 12.398 -10.281 -12.844 1 70.5 126 ARG A CA 1
ATOM 982 C C . ARG A 1 126 ? 13.594 -10.961 -12.195 1 70.5 126 ARG A C 1
ATOM 984 O O . ARG A 1 126 ? 14.711 -10.898 -12.711 1 70.5 126 ARG A O 1
ATOM 991 N N . PHE A 1 127 ? 13.438 -11.578 -11.055 1 69.56 127 PHE A N 1
ATOM 992 C CA . PHE A 1 127 ? 14.516 -12.266 -10.352 1 69.56 127 PHE A CA 1
ATOM 993 C C . PHE A 1 127 ? 14.711 -13.672 -10.898 1 69.56 127 PHE A C 1
ATOM 995 O O . PHE A 1 127 ? 15.82 -14.211 -10.859 1 69.56 127 PHE A O 1
ATOM 1002 N N . ILE A 1 128 ? 13.633 -14.273 -11.281 1 61.69 128 ILE A N 1
ATOM 1003 C CA . ILE A 1 128 ? 13.672 -15.656 -11.742 1 61.69 128 ILE A CA 1
ATOM 1004 C C . ILE A 1 128 ? 14.367 -15.719 -13.102 1 61.69 128 ILE A C 1
ATOM 1006 O O . ILE A 1 128 ? 15.164 -16.625 -13.352 1 61.69 128 ILE A O 1
ATOM 1010 N N . GLN A 1 129 ? 14.086 -14.883 -13.922 1 57.94 129 GLN A N 1
ATOM 1011 C CA . GLN A 1 129 ? 14.742 -14.898 -15.227 1 57.94 129 GLN A CA 1
ATOM 1012 C C . GLN A 1 129 ? 16.234 -14.586 -15.094 1 57.94 129 GLN A C 1
ATOM 1014 O O . GLN A 1 129 ? 17.047 -15.125 -15.844 1 57.94 129 GLN A O 1
ATOM 1019 N N . ARG A 1 130 ? 16.5 -13.555 -14.359 1 53.62 130 ARG A N 1
ATOM 1020 C CA . ARG A 1 130 ? 17.906 -13.156 -14.289 1 53.62 130 ARG A CA 1
ATOM 1021 C C . ARG A 1 130 ? 18.75 -14.25 -13.648 1 53.62 130 ARG A C 1
ATOM 1023 O O . ARG A 1 130 ? 19.938 -14.398 -13.969 1 53.62 130 ARG A O 1
ATOM 1030 N N . GLN A 1 131 ? 18.156 -14.75 -12.445 1 52.69 131 GLN A N 1
ATOM 1031 C CA . GLN A 1 131 ? 19.078 -15.617 -11.727 1 52.69 131 GLN A CA 1
ATOM 1032 C C . GLN A 1 131 ? 18.625 -17.078 -11.773 1 52.69 131 GLN A C 1
ATOM 1034 O O . GLN A 1 131 ? 17.438 -17.359 -11.68 1 52.69 131 GLN A O 1
ATOM 1039 N N . LYS A 1 132 ? 19.375 -17.984 -12.43 1 52.59 132 LYS A N 1
ATOM 1040 C CA . LYS A 1 132 ? 19.406 -19.438 -12.242 1 52.59 132 LYS A CA 1
ATOM 1041 C C . LYS A 1 132 ? 19.016 -19.828 -10.82 1 52.59 132 LYS A C 1
ATOM 1043 O O . LYS A 1 132 ? 19.297 -20.938 -10.375 1 52.59 132 LYS A O 1
ATOM 1048 N N . ILE A 1 133 ? 18.438 -18.906 -10.117 1 50.09 133 ILE A N 1
ATOM 1049 C CA . ILE A 1 133 ? 18.25 -19.109 -8.688 1 50.09 133 ILE A CA 1
ATOM 1050 C C . ILE A 1 133 ? 17.203 -20.188 -8.445 1 50.09 133 ILE A C 1
ATOM 1052 O O . ILE A 1 133 ? 17.344 -21.016 -7.535 1 50.09 133 ILE A O 1
ATOM 1056 N N . LEU A 1 134 ? 16.031 -20.109 -9.32 1 54.16 134 LEU A N 1
ATOM 1057 C CA . LEU A 1 134 ? 14.961 -21.062 -9.016 1 54.16 134 LEU A CA 1
ATOM 1058 C C . LEU A 1 134 ? 15.445 -22.5 -9.203 1 54.16 134 LEU A C 1
ATOM 1060 O O . LEU A 1 134 ? 14.906 -23.422 -8.586 1 54.16 134 LEU A O 1
ATOM 1064 N N . THR A 1 135 ? 16.359 -22.547 -10.148 1 50.38 135 THR A N 1
ATOM 1065 C CA . THR A 1 135 ? 16.812 -23.906 -10.406 1 50.38 135 THR A CA 1
ATOM 1066 C C . THR A 1 135 ? 17.609 -24.438 -9.219 1 50.38 135 THR A C 1
ATOM 1068 O O . THR A 1 135 ? 17.641 -25.656 -8.984 1 50.38 135 THR A O 1
ATOM 1071 N N . VAL A 1 136 ? 18.141 -23.516 -8.516 1 48.72 136 VAL A N 1
ATOM 1072 C CA . VAL A 1 136 ? 19.109 -24.047 -7.562 1 48.72 136 VAL A CA 1
ATOM 1073 C C . VAL A 1 136 ? 18.422 -24.234 -6.203 1 48.72 136 VAL A C 1
ATOM 1075 O O . VAL A 1 136 ? 18.734 -25.188 -5.477 1 48.72 136 VAL A O 1
ATOM 1078 N N . ASP A 1 137 ? 17.422 -23.375 -5.816 1 55.62 137 ASP A N 1
ATOM 1079 C CA . ASP A 1 137 ? 17.031 -23.359 -4.41 1 55.62 137 ASP A CA 1
ATOM 1080 C C . ASP A 1 137 ? 15.656 -23.984 -4.211 1 55.62 137 ASP A C 1
ATOM 1082 O O . ASP A 1 137 ? 15.031 -23.812 -3.158 1 55.62 137 ASP A O 1
ATOM 1086 N N . ASN A 1 138 ? 15.367 -25.203 -4.746 1 61.88 138 ASN A N 1
ATOM 1087 C CA . ASN A 1 138 ? 14.164 -25.953 -4.41 1 61.88 138 ASN A CA 1
ATOM 1088 C C . ASN A 1 138 ? 12.977 -25.016 -4.16 1 61.88 138 ASN A C 1
ATOM 1090 O O . ASN A 1 138 ? 12.383 -25.047 -3.082 1 61.88 138 ASN A O 1
ATOM 1094 N N . LEU A 1 139 ? 12.828 -24.047 -4.836 1 64.62 139 LEU A N 1
ATOM 1095 C CA . LEU A 1 139 ? 11.695 -23.125 -4.742 1 64.62 139 LEU A CA 1
ATOM 1096 C C . LEU A 1 139 ? 10.477 -23.688 -5.477 1 64.62 139 LEU A C 1
ATOM 1098 O O . LEU A 1 139 ? 9.898 -23 -6.32 1 64.62 139 LEU A O 1
ATOM 1102 N N . SER A 1 140 ? 10.133 -24.953 -5.125 1 64.75 140 SER A N 1
ATOM 1103 C CA . SER A 1 140 ? 9.117 -25.75 -5.816 1 64.75 140 SER A CA 1
ATOM 1104 C C . SER A 1 140 ? 7.746 -25.078 -5.727 1 64.75 140 SER A C 1
ATOM 1106 O O . SER A 1 140 ? 6.996 -25.062 -6.703 1 64.75 140 SER A O 1
ATOM 1108 N N . LYS A 1 141 ? 7.43 -24.5 -4.66 1 67.06 141 LYS A N 1
ATOM 1109 C CA . LYS A 1 141 ? 6.09 -23.938 -4.496 1 67.06 141 LYS A CA 1
ATOM 1110 C C . LYS A 1 141 ? 5.922 -22.656 -5.312 1 67.06 141 LYS A C 1
ATOM 1112 O O . LYS A 1 141 ? 4.875 -22.438 -5.922 1 67.06 141 LYS A O 1
ATOM 1117 N N . LEU A 1 142 ? 6.934 -21.922 -5.195 1 64.88 142 LEU A N 1
ATOM 1118 C CA . LEU A 1 142 ? 6.898 -20.719 -6.02 1 64.88 142 LEU A CA 1
ATOM 1119 C C . LEU A 1 142 ? 6.781 -21.062 -7.496 1 64.88 142 LEU A C 1
ATOM 1121 O O . LEU A 1 142 ? 6.055 -20.406 -8.242 1 64.88 142 LEU A O 1
ATOM 1125 N N . SER A 1 143 ? 7.5 -22.109 -7.727 1 62.16 143 SER A N 1
ATOM 1126 C CA . SER A 1 143 ? 7.438 -22.578 -9.102 1 62.16 143 SER A CA 1
ATOM 1127 C C . SER A 1 143 ? 6.043 -23.094 -9.445 1 62.16 143 SER A C 1
ATOM 1129 O O . SER A 1 143 ? 5.547 -22.859 -10.547 1 62.16 143 SER A O 1
ATOM 1131 N N . GLN A 1 144 ? 5.449 -23.734 -8.586 1 62.69 144 GLN A N 1
ATOM 1132 C CA . GLN A 1 144 ? 4.098 -24.234 -8.805 1 62.69 144 GLN A CA 1
ATOM 1133 C C . GLN A 1 144 ? 3.096 -23.094 -8.922 1 62.69 144 GLN A C 1
ATOM 1135 O O . GLN A 1 144 ? 2.201 -23.125 -9.766 1 62.69 144 GLN A O 1
ATOM 1140 N N . GLN A 1 145 ? 3.215 -22.125 -8.07 1 61.91 145 GLN A N 1
ATOM 1141 C CA . GLN A 1 145 ? 2.311 -20.984 -8.133 1 61.91 145 GLN A CA 1
ATOM 1142 C C . GLN A 1 145 ? 2.447 -20.25 -9.461 1 61.91 145 GLN A C 1
ATOM 1144 O O . GLN A 1 145 ? 1.449 -19.828 -10.039 1 61.91 145 GLN A O 1
ATOM 1149 N N . ARG A 1 146 ? 3.645 -20.172 -9.789 1 60.41 146 ARG A N 1
ATOM 1150 C CA . ARG A 1 146 ? 3.895 -19.578 -11.094 1 60.41 146 ARG A CA 1
ATOM 1151 C C . ARG A 1 146 ? 3.158 -20.344 -12.195 1 60.41 146 ARG A C 1
ATOM 1153 O O . ARG A 1 146 ? 2.479 -19.734 -13.023 1 60.41 146 ARG A O 1
ATOM 1160 N N . TRP A 1 147 ? 3.418 -21.547 -12.086 1 52.44 147 TRP A N 1
ATOM 1161 C CA . TRP A 1 147 ? 2.785 -22.391 -13.094 1 52.44 147 TRP A CA 1
ATOM 1162 C C . TRP A 1 147 ? 1.266 -22.25 -13.039 1 52.44 147 TRP A C 1
ATOM 1164 O O . TRP A 1 147 ? 0.61 -22.141 -14.078 1 52.44 147 TRP A O 1
ATOM 1174 N N . THR A 1 148 ? 0.779 -22.219 -11.953 1 58.97 148 THR A N 1
ATOM 1175 C CA . THR A 1 148 ? -0.666 -22.078 -11.805 1 58.97 148 THR A CA 1
ATOM 1176 C C . THR A 1 148 ? -1.146 -20.734 -12.352 1 58.97 148 THR A C 1
ATOM 1178 O O . THR A 1 148 ? -2.184 -20.672 -13.016 1 58.97 148 THR A O 1
ATOM 1181 N N . PHE A 1 149 ? -0.441 -19.828 -11.969 1 60.59 149 PHE A N 1
ATOM 1182 C CA . PHE A 1 149 ? -0.806 -18.516 -12.484 1 60.59 149 PHE A CA 1
ATOM 1183 C C . PHE A 1 149 ? -0.743 -18.484 -14.008 1 60.59 149 PHE A C 1
ATOM 1185 O O . PHE A 1 149 ? -1.629 -17.938 -14.664 1 60.59 149 PHE A O 1
ATOM 1192 N N . GLU A 1 150 ? 0.27 -19.062 -14.492 1 57.88 150 GLU A N 1
ATOM 1193 C CA . GLU A 1 150 ? 0.417 -19.125 -15.945 1 57.88 150 GLU A CA 1
ATOM 1194 C C . GLU A 1 150 ? -0.748 -19.875 -16.578 1 57.88 150 GLU A C 1
ATOM 1196 O O . GLU A 1 150 ? -1.212 -19.516 -17.656 1 57.88 150 GLU A O 1
ATOM 1201 N N . THR A 1 151 ? -1.086 -20.828 -15.852 1 52 151 THR A N 1
ATOM 1202 C CA . THR A 1 151 ? -2.189 -21.641 -16.359 1 52 151 THR A CA 1
ATOM 1203 C C . THR A 1 151 ? -3.521 -20.922 -16.156 1 52 151 THR A C 1
ATOM 1205 O O . THR A 1 151 ? -4.434 -21.047 -16.969 1 52 151 THR A O 1
ATOM 1208 N N . THR A 1 152 ? -3.645 -20.453 -15.07 1 51.09 152 THR A N 1
ATOM 1209 C CA . THR A 1 152 ? -4.895 -19.766 -14.781 1 51.09 152 THR A CA 1
ATOM 1210 C C . THR A 1 152 ? -5.047 -18.531 -15.664 1 51.09 152 THR A C 1
ATOM 1212 O O . THR A 1 152 ? -6.16 -18.172 -16.047 1 51.09 152 THR A O 1
ATOM 1215 N N . GLN A 1 153 ? -4.016 -17.828 -15.695 1 51.28 153 GLN A N 1
ATOM 1216 C CA . GLN A 1 153 ? -4.098 -16.703 -16.625 1 51.28 153 GLN A CA 1
ATOM 1217 C C . GLN A 1 153 ? -4.156 -17.188 -18.062 1 51.28 153 GLN A C 1
ATOM 1219 O O . GLN A 1 153 ? -3.17 -17.094 -18.797 1 51.28 153 GLN A O 1
ATOM 1224 N N . ASP A 1 154 ? -4.629 -18.297 -18.375 1 45.5 154 ASP A N 1
ATOM 1225 C CA . ASP A 1 154 ? -4.867 -18.766 -19.734 1 45.5 154 ASP A CA 1
ATOM 1226 C C . ASP A 1 154 ? -4.895 -17.609 -20.734 1 45.5 154 ASP A C 1
ATOM 1228 O O . ASP A 1 154 ? -4.41 -17.734 -21.859 1 45.5 154 ASP A O 1
ATOM 1232 N N . ASN A 1 155 ? -5.762 -16.641 -20.594 1 42.59 155 ASN A N 1
ATOM 1233 C CA . ASN A 1 155 ? -5.898 -15.664 -21.656 1 42.59 155 ASN A CA 1
ATOM 1234 C C . ASN A 1 155 ? -4.656 -14.789 -21.781 1 42.59 155 ASN A C 1
ATOM 1236 O O . ASN A 1 155 ? -4.559 -13.969 -22.703 1 42.59 155 ASN A O 1
ATOM 1240 N N . VAL A 1 156 ? -3.85 -14.492 -20.875 1 43.31 156 VAL A N 1
ATOM 1241 C CA . VAL A 1 156 ? -2.605 -13.758 -21.062 1 43.31 156 VAL A CA 1
ATOM 1242 C C . VAL A 1 156 ? -1.466 -14.727 -21.359 1 43.31 156 VAL A C 1
ATOM 1244 O O . VAL A 1 156 ? -1.107 -15.547 -20.516 1 43.31 156 VAL A O 1
ATOM 1247 N N . LYS A 1 157 ? -1.288 -15.219 -22.609 1 43.38 157 LYS A N 1
ATOM 1248 C CA . LYS A 1 157 ? -0.319 -16.156 -23.172 1 43.38 157 LYS A CA 1
ATOM 1249 C C . LYS A 1 157 ? 1.081 -15.891 -22.625 1 43.38 157 LYS A C 1
ATOM 1251 O O . LYS A 1 157 ? 1.47 -14.734 -22.422 1 43.38 157 LYS A O 1
ATOM 1256 N N . ARG A 1 158 ? 1.766 -16.875 -22.125 1 45.38 158 ARG A N 1
ATOM 1257 C CA . ARG A 1 158 ? 3.162 -16.906 -21.719 1 45.38 158 ARG A CA 1
ATOM 1258 C C . ARG A 1 158 ? 3.998 -15.938 -22.547 1 45.38 158 ARG A C 1
ATOM 1260 O O . ARG A 1 158 ? 4.914 -15.297 -22.016 1 45.38 158 ARG A O 1
ATOM 1267 N N . SER A 1 159 ? 3.645 -15.961 -23.719 1 45.25 159 SER A N 1
ATOM 1268 C CA . SER A 1 159 ? 4.387 -15.172 -24.688 1 45.25 159 SER A CA 1
ATOM 1269 C C . SER A 1 159 ? 4.312 -13.68 -24.375 1 45.25 159 SER A C 1
ATOM 1271 O O . SER A 1 159 ? 5.254 -12.938 -24.641 1 45.25 159 SER A O 1
ATOM 1273 N N . ASP A 1 160 ? 3.227 -13.453 -23.766 1 44.03 160 ASP A N 1
ATOM 1274 C CA . ASP A 1 160 ? 3.041 -12.023 -23.562 1 44.03 160 ASP A CA 1
ATOM 1275 C C . ASP A 1 160 ? 3.898 -11.523 -22.391 1 44.03 160 ASP A C 1
ATOM 1277 O O . ASP A 1 160 ? 4.434 -10.414 -22.453 1 44.03 160 ASP A O 1
ATOM 1281 N N . ILE A 1 161 ? 3.988 -12.273 -21.406 1 47.56 161 ILE A N 1
ATOM 1282 C CA . ILE A 1 161 ? 4.836 -11.891 -20.281 1 47.56 161 ILE A CA 1
ATOM 1283 C C . ILE A 1 161 ? 6.301 -11.93 -20.703 1 47.56 161 ILE A C 1
ATOM 1285 O O . ILE A 1 161 ? 7.07 -11.016 -20.375 1 47.56 161 ILE A O 1
ATOM 1289 N N . ASP A 1 162 ? 6.645 -12.977 -21.422 1 45.81 162 ASP A N 1
ATOM 1290 C CA . ASP A 1 162 ? 8.016 -13.086 -21.906 1 45.81 162 ASP A CA 1
ATOM 1291 C C . ASP A 1 162 ? 8.359 -11.953 -22.859 1 45.81 162 ASP A C 1
ATOM 1293 O O . ASP A 1 162 ? 9.484 -11.453 -22.875 1 45.81 162 ASP A O 1
ATOM 1297 N N . THR A 1 163 ? 7.414 -11.68 -23.656 1 41.75 163 THR A N 1
ATOM 1298 C CA . THR A 1 163 ? 7.66 -10.625 -24.625 1 41.75 1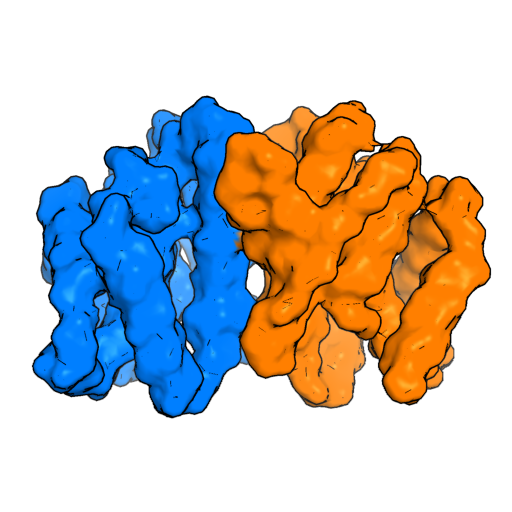63 THR A CA 1
ATOM 1299 C C . THR A 1 163 ? 7.824 -9.273 -23.938 1 41.75 163 THR A C 1
ATOM 1301 O O . THR A 1 163 ? 8.672 -8.469 -24.328 1 41.75 163 THR A O 1
ATOM 1304 N N . VAL A 1 164 ? 7.008 -9.023 -23.094 1 41.66 164 VAL A N 1
ATOM 1305 C CA . VAL A 1 164 ? 7.09 -7.73 -22.438 1 41.66 164 VAL A CA 1
ATOM 1306 C C . VAL A 1 164 ? 8.352 -7.668 -21.578 1 41.66 164 VAL A C 1
ATOM 1308 O O . VAL A 1 164 ? 9.023 -6.633 -21.516 1 41.66 164 VAL A O 1
ATOM 1311 N N . VAL A 1 165 ? 8.68 -8.727 -21.016 1 43.25 165 VAL A N 1
ATOM 1312 C CA . VAL A 1 165 ? 9.898 -8.781 -20.203 1 43.25 165 VAL A CA 1
ATOM 1313 C C . VAL A 1 165 ? 11.125 -8.695 -21.109 1 43.25 165 VAL A C 1
ATOM 1315 O O . VAL A 1 165 ? 12.125 -8.078 -20.75 1 43.25 165 VAL A O 1
ATOM 1318 N N . SER A 1 166 ? 11.047 -9.352 -22.172 1 39.72 166 SER A N 1
ATOM 1319 C CA . SER A 1 166 ? 12.164 -9.289 -23.109 1 39.72 166 SER A CA 1
ATOM 1320 C C . SER A 1 166 ? 12.32 -7.883 -23.688 1 39.72 166 SER A C 1
ATOM 1322 O O . SER A 1 166 ? 13.43 -7.461 -24.016 1 39.72 166 SER A O 1
ATOM 1324 N N . SER A 1 167 ? 11.266 -7.246 -23.844 1 36.41 167 SER A N 1
ATOM 1325 C CA . SER A 1 167 ? 11.406 -5.918 -24.422 1 36.41 167 SER A CA 1
ATOM 1326 C C . SER A 1 167 ? 11.961 -4.926 -23.406 1 36.41 167 SER A C 1
ATOM 1328 O O . SER A 1 167 ? 12.336 -3.807 -23.766 1 36.41 167 SER A O 1
ATOM 1330 N N . CYS A 1 168 ? 11.805 -5.129 -22.234 1 33 168 CYS A N 1
ATOM 1331 C CA . CYS A 1 168 ? 12.414 -4.215 -21.281 1 33 168 CYS A CA 1
ATOM 1332 C C . CYS A 1 168 ? 13.914 -4.465 -21.172 1 33 168 CYS A C 1
ATOM 1334 O O . CYS A 1 168 ? 14.602 -3.807 -20.391 1 33 168 CYS A O 1
ATOM 1336 N N . ARG A 1 169 ? 14.492 -5.516 -21.719 1 29.81 169 ARG A N 1
ATOM 1337 C CA . ARG A 1 169 ? 15.938 -5.746 -21.734 1 29.81 169 ARG A CA 1
ATOM 1338 C C . ARG A 1 169 ? 16.641 -4.785 -22.688 1 29.81 169 ARG A C 1
ATOM 1340 O O . ARG A 1 169 ? 17.859 -4.66 -22.656 1 29.81 169 ARG A O 1
ATOM 1347 N N . LEU A 1 170 ? 15.891 -4.148 -23.719 1 26.27 170 LEU A N 1
ATOM 1348 C CA . LEU A 1 170 ? 16.734 -3.291 -24.531 1 26.27 170 LEU A CA 1
ATOM 1349 C C . LEU A 1 170 ? 16.906 -1.914 -23.906 1 26.27 170 LEU A C 1
ATOM 1351 O O . LEU A 1 170 ? 15.93 -1.346 -23.391 1 26.27 170 LEU A O 1
ATOM 1355 N N . MET B 1 1 ? 10.859 7.383 13.047 1 55.44 1 MET B N 1
ATOM 1356 C CA . MET B 1 1 ? 10.117 6.617 14.039 1 55.44 1 MET B CA 1
ATOM 1357 C C . MET B 1 1 ? 9.922 5.172 13.586 1 55.44 1 MET B C 1
ATOM 1359 O O . MET B 1 1 ? 9.758 4.91 12.391 1 55.44 1 MET B O 1
ATOM 1363 N N . ALA B 1 2 ? 10.109 4.195 14.641 1 79 2 ALA B N 1
ATOM 1364 C CA . ALA B 1 2 ? 9.852 2.793 14.328 1 79 2 ALA B CA 1
ATOM 1365 C C . ALA B 1 2 ? 8.383 2.572 13.977 1 79 2 ALA B C 1
ATOM 1367 O O . ALA B 1 2 ? 7.496 3.207 14.555 1 79 2 ALA B O 1
ATOM 1368 N N . ALA B 1 3 ? 8.094 1.947 13.039 1 89.31 3 ALA B N 1
ATOM 1369 C CA . ALA B 1 3 ? 6.754 1.672 12.531 1 89.31 3 ALA B CA 1
ATOM 1370 C C . ALA B 1 3 ? 5.82 1.251 13.664 1 89.31 3 ALA B C 1
ATOM 1372 O O . ALA B 1 3 ? 4.66 1.676 13.711 1 89.31 3 ALA B O 1
ATOM 1373 N N . ALA B 1 4 ? 6.32 0.533 14.664 1 88.56 4 ALA B N 1
ATOM 1374 C CA . ALA B 1 4 ? 5.504 0.076 15.781 1 88.56 4 ALA B CA 1
ATOM 1375 C C . ALA B 1 4 ? 5.082 1.245 16.672 1 88.56 4 ALA B C 1
ATOM 1377 O O . ALA B 1 4 ? 3.953 1.28 17.156 1 88.56 4 ALA B O 1
ATOM 1378 N N . ALA B 1 5 ? 5.938 2.178 16.875 1 85.81 5 ALA B N 1
ATOM 1379 C CA . ALA B 1 5 ? 5.621 3.359 17.672 1 85.81 5 ALA B CA 1
ATOM 1380 C C . ALA B 1 5 ? 4.551 4.211 17 1 85.81 5 ALA B C 1
ATOM 1382 O O . ALA B 1 5 ? 3.648 4.727 17.656 1 85.81 5 ALA B O 1
ATOM 1383 N N . GLU B 1 6 ? 4.684 4.367 15.711 1 88.56 6 GLU B N 1
ATOM 1384 C CA . GLU B 1 6 ? 3.682 5.098 14.938 1 88.56 6 GLU B CA 1
ATOM 1385 C C . GLU B 1 6 ? 2.307 4.445 15.062 1 88.56 6 GLU B C 1
ATOM 1387 O O . GLU B 1 6 ? 1.295 5.141 15.188 1 88.56 6 GLU B O 1
ATOM 1392 N N . LEU B 1 7 ? 2.287 3.141 15.086 1 93.94 7 LEU B N 1
ATOM 1393 C CA . LEU B 1 7 ? 1.025 2.412 15.164 1 93.94 7 LEU B CA 1
ATOM 1394 C C . LEU B 1 7 ? 0.404 2.535 16.547 1 93.94 7 LEU B C 1
ATOM 1396 O O . LEU B 1 7 ? -0.82 2.598 16.688 1 93.94 7 LEU B O 1
ATOM 1400 N N . LYS B 1 8 ? 1.223 2.58 17.531 1 90.5 8 LYS B N 1
ATOM 1401 C CA . LYS B 1 8 ? 0.714 2.793 18.891 1 90.5 8 LYS B CA 1
ATOM 1402 C C . LYS B 1 8 ? 0.079 4.172 19.016 1 90.5 8 LYS B C 1
ATOM 1404 O O . LYS B 1 8 ? -0.969 4.32 19.656 1 90.5 8 LYS B O 1
ATOM 1409 N N . LEU B 1 9 ? 0.732 5.113 18.453 1 86.62 9 LEU B N 1
ATOM 1410 C CA . LEU B 1 9 ? 0.188 6.465 18.438 1 86.62 9 LEU B CA 1
ATOM 1411 C C . LEU B 1 9 ? -1.141 6.516 17.688 1 86.62 9 LEU B C 1
ATOM 1413 O O . LEU B 1 9 ? -2.084 7.176 18.141 1 86.62 9 LEU B O 1
ATOM 1417 N N . LEU B 1 10 ? -1.184 5.836 16.609 1 92 10 LEU B N 1
ATOM 1418 C CA . LEU B 1 10 ? -2.418 5.777 15.828 1 92 10 LEU B CA 1
ATOM 1419 C C . LEU B 1 10 ? -3.543 5.148 16.641 1 92 10 LEU B C 1
ATOM 1421 O O . LEU B 1 10 ? -4.672 5.648 16.641 1 92 10 LEU B O 1
ATOM 1425 N N . GLU B 1 11 ? -3.221 4.09 17.328 1 93.06 11 GLU B N 1
ATOM 1426 C CA . GLU B 1 11 ? -4.207 3.434 18.188 1 93.06 11 GLU B CA 1
ATOM 1427 C C . GLU B 1 11 ? -4.805 4.41 19.188 1 93.06 11 GLU B C 1
ATOM 1429 O O . GLU B 1 11 ? -6.023 4.441 19.391 1 93.06 11 GLU B O 1
ATOM 1434 N N . LYS B 1 12 ? -4.012 5.094 19.766 1 87.94 12 LYS B N 1
ATOM 1435 C CA . LYS B 1 12 ? -4.457 6.082 20.75 1 87.94 12 LYS B CA 1
ATOM 1436 C C . LYS B 1 12 ? -5.332 7.148 20.094 1 87.94 12 LYS B C 1
ATOM 1438 O O . LYS B 1 12 ? -6.387 7.504 20.625 1 87.94 12 LYS B O 1
ATOM 1443 N N . SER B 1 13 ? -4.863 7.617 19 1 87.56 13 SER B N 1
ATOM 1444 C CA . SER B 1 13 ? -5.59 8.664 18.281 1 87.56 13 SER B CA 1
ATOM 1445 C C . SER B 1 13 ? -6.965 8.18 17.844 1 87.56 13 SER B C 1
ATOM 1447 O O . SER B 1 13 ? -7.902 8.969 17.719 1 87.56 13 SER B O 1
ATOM 1449 N N . LEU B 1 14 ? -7.082 6.906 17.594 1 92.56 14 LEU B N 1
ATOM 1450 C CA . LEU B 1 14 ? -8.336 6.328 17.125 1 92.56 14 LEU B CA 1
ATOM 1451 C C . LEU B 1 14 ? -9.234 5.965 18.312 1 92.56 14 LEU B C 1
ATOM 1453 O O . LEU B 1 14 ? -10.383 5.543 18.109 1 92.56 14 LEU B O 1
ATOM 1457 N N . GLY B 1 15 ? -8.781 6.055 19.516 1 90.31 15 GLY B N 1
ATOM 1458 C CA . GLY B 1 15 ? -9.555 5.75 20.719 1 90.31 15 GLY B CA 1
ATOM 1459 C C . GLY B 1 15 ? -9.594 4.27 21.047 1 90.31 15 GLY B C 1
ATOM 1460 O O . GLY B 1 15 ? -10.531 3.793 21.688 1 90.31 15 GLY B O 1
ATOM 1461 N N . LEU B 1 16 ? -8.648 3.613 20.453 1 89.88 16 LEU B N 1
ATOM 1462 C CA . LEU B 1 16 ? -8.602 2.184 20.75 1 89.88 16 LEU B CA 1
ATOM 1463 C C . LEU B 1 16 ? -7.879 1.926 22.078 1 89.88 16 LEU B C 1
ATOM 1465 O O . LEU B 1 16 ? -6.793 2.455 22.312 1 89.88 16 LEU B O 1
ATOM 1469 N N . SER B 1 17 ? -8.562 1.434 23.016 1 75.25 17 SER B N 1
ATOM 1470 C CA . SER B 1 17 ? -8.07 1.266 24.375 1 75.25 17 SER B CA 1
ATOM 1471 C C . SER B 1 17 ? -7.301 -0.042 24.516 1 75.25 17 SER B C 1
ATOM 1473 O O . SER B 1 17 ? -6.398 -0.147 25.359 1 75.25 17 SER B O 1
ATOM 1475 N N . LYS B 1 18 ? -7.789 -1.102 23.891 1 66.5 18 LYS B N 1
ATOM 1476 C CA . LYS B 1 18 ? -7.164 -2.406 24.094 1 66.5 18 LYS B CA 1
ATOM 1477 C C . LYS B 1 18 ? -5.832 -2.498 23.359 1 66.5 18 LYS B C 1
ATOM 1479 O O . LYS B 1 18 ? -5.75 -2.213 22.156 1 66.5 18 LYS B O 1
ATOM 1484 N N . GLY B 1 19 ? -4.852 -2.486 24.047 1 74.44 19 GLY B N 1
ATOM 1485 C CA . GLY B 1 19 ? -3.494 -2.455 23.516 1 74.44 19 GLY B CA 1
ATOM 1486 C C . GLY B 1 19 ? -3.178 -3.627 22.609 1 74.44 19 GLY B C 1
ATOM 1487 O O . GLY B 1 19 ? -3.207 -4.781 23.047 1 74.44 19 GLY B O 1
ATOM 1488 N N . ASN B 1 20 ? -3.104 -3.408 21.312 1 83.38 20 ASN B N 1
ATOM 1489 C CA . ASN B 1 20 ? -2.594 -4.406 20.375 1 83.38 20 ASN B CA 1
ATOM 1490 C C . ASN B 1 20 ? -1.101 -4.648 20.578 1 83.38 20 ASN B C 1
ATOM 1492 O O . ASN B 1 20 ? -0.385 -3.775 21.062 1 83.38 20 ASN B O 1
ATOM 1496 N N . LYS B 1 21 ? -0.799 -5.883 20.406 1 89.81 21 LYS B N 1
ATOM 1497 C CA . LYS B 1 21 ? 0.616 -6.23 20.5 1 89.81 21 LYS B CA 1
ATOM 1498 C C . LYS B 1 21 ? 1.295 -6.168 19.141 1 89.81 21 LYS B C 1
ATOM 1500 O O . LYS B 1 21 ? 0.807 -6.758 18.172 1 89.81 21 LYS B O 1
ATOM 1505 N N . TYR B 1 22 ? 2.432 -5.398 19.172 1 91.94 22 TYR B N 1
ATOM 1506 C CA . TYR B 1 22 ? 3.18 -5.242 17.922 1 91.94 22 TYR B CA 1
ATOM 1507 C C . TYR B 1 22 ? 4.562 -5.871 18.047 1 91.94 22 TYR B C 1
ATOM 1509 O O . TYR B 1 22 ? 5.203 -5.797 19.094 1 91.94 22 TYR B O 1
ATOM 1517 N N . SER B 1 23 ? 4.965 -6.551 17 1 91.12 23 SER B N 1
ATOM 1518 C CA . SER B 1 23 ? 6.34 -7.012 16.844 1 91.12 23 SER B CA 1
ATOM 1519 C C . SER B 1 23 ? 6.953 -6.48 15.547 1 91.12 23 SER B C 1
ATOM 1521 O O . SER B 1 23 ? 6.281 -5.801 14.773 1 91.12 23 SER B O 1
ATOM 1523 N N . ALA B 1 24 ? 8.281 -6.609 15.43 1 89.75 24 ALA B N 1
ATOM 1524 C CA . ALA B 1 24 ? 8.992 -6.176 14.234 1 89.75 24 ALA B CA 1
ATOM 1525 C C . ALA B 1 24 ? 9.727 -7.34 13.578 1 89.75 24 ALA B C 1
ATOM 1527 O O . ALA B 1 24 ? 10.266 -8.211 14.273 1 89.75 24 ALA B O 1
ATOM 1528 N N . GLN B 1 25 ? 9.617 -7.273 12.258 1 85.88 25 GLN B N 1
ATOM 1529 C CA . GLN B 1 25 ? 10.266 -8.359 11.531 1 85.88 25 GLN B CA 1
ATOM 1530 C C . GLN B 1 25 ? 11.32 -7.832 10.57 1 85.88 25 GLN B C 1
ATOM 1532 O O . GLN B 1 25 ? 11.109 -6.809 9.914 1 85.88 25 GLN B O 1
ATOM 1537 N N . GLY B 1 26 ? 12.445 -8.477 10.562 1 77.94 26 GLY B N 1
ATOM 1538 C CA . GLY B 1 26 ? 13.469 -8.211 9.57 1 77.94 26 GLY B CA 1
ATOM 1539 C C . GLY B 1 26 ? 14.305 -6.984 9.891 1 77.94 26 GLY B C 1
ATOM 1540 O O . GLY B 1 26 ? 14.086 -6.328 10.914 1 77.94 26 GLY B O 1
ATOM 1541 N N . GLU B 1 27 ? 15.227 -6.738 8.945 1 74.5 27 GLU B N 1
ATOM 1542 C CA . GLU B 1 27 ? 16.156 -5.633 9.117 1 74.5 27 GLU B CA 1
ATOM 1543 C C . GLU B 1 27 ? 15.445 -4.285 9.039 1 74.5 27 GLU B C 1
ATOM 1545 O O . GLU B 1 27 ? 15.859 -3.32 9.688 1 74.5 27 GLU B O 1
ATOM 1550 N N . ARG B 1 28 ? 14.383 -4.266 8.391 1 77.56 28 ARG B N 1
ATOM 1551 C CA . ARG B 1 28 ? 13.672 -3.006 8.188 1 77.56 28 ARG B CA 1
ATOM 1552 C C . ARG B 1 28 ? 12.594 -2.816 9.25 1 77.56 28 ARG B C 1
ATOM 1554 O O . ARG B 1 28 ? 11.805 -1.872 9.18 1 77.56 28 ARG B O 1
ATOM 1561 N N . GLN B 1 29 ? 12.57 -3.725 10.18 1 87.19 29 GLN B N 1
ATOM 1562 C CA . GLN B 1 29 ? 11.656 -3.646 11.312 1 87.19 29 GLN B CA 1
ATOM 1563 C C . GLN B 1 29 ? 10.219 -3.469 10.844 1 87.19 29 GLN B C 1
ATOM 1565 O O . GLN B 1 29 ? 9.508 -2.574 11.312 1 87.19 29 GLN B O 1
ATOM 1570 N N . ILE B 1 30 ? 9.75 -4.309 10 1 90.31 30 ILE B N 1
ATOM 1571 C CA . ILE B 1 30 ? 8.383 -4.281 9.5 1 90.31 30 ILE B CA 1
ATOM 1572 C C . ILE B 1 30 ? 7.414 -4.641 10.625 1 90.31 30 ILE B C 1
ATOM 1574 O O . ILE B 1 30 ? 7.559 -5.68 11.273 1 90.31 30 ILE B O 1
ATOM 1578 N N . PRO B 1 31 ? 6.457 -3.795 10.883 1 95.12 31 PRO B N 1
ATOM 1579 C CA . PRO B 1 31 ? 5.547 -4.066 12 1 95.12 31 PRO B CA 1
ATOM 1580 C C . PRO B 1 31 ? 4.629 -5.258 11.734 1 95.12 31 PRO B C 1
ATOM 1582 O O . PRO B 1 31 ? 4.16 -5.445 10.609 1 95.12 31 PRO B O 1
ATOM 1585 N N . VAL B 1 32 ? 4.387 -6.027 12.805 1 95.19 32 VAL B N 1
ATOM 1586 C CA . VAL B 1 32 ? 3.49 -7.18 12.781 1 95.19 32 VAL B CA 1
ATOM 1587 C C . VAL B 1 32 ? 2.473 -7.062 13.922 1 95.19 32 VAL B C 1
ATOM 1589 O O . VAL B 1 32 ? 2.846 -6.836 15.07 1 95.19 32 VAL B O 1
ATOM 1592 N N . LEU B 1 33 ? 1.255 -7.133 13.547 1 94.88 33 LEU B N 1
ATOM 1593 C CA . LEU B 1 33 ? 0.178 -7.113 14.531 1 94.88 33 LEU B CA 1
ATOM 1594 C C . LEU B 1 33 ? -0.29 -8.531 14.852 1 94.88 33 LEU B C 1
ATOM 1596 O O . LEU B 1 33 ? -0.665 -9.281 13.945 1 94.88 33 LEU B O 1
ATOM 1600 N N . GLN B 1 34 ? -0.2 -8.891 16.094 1 90.44 34 GLN B N 1
ATOM 1601 C CA . GLN B 1 34 ? -0.755 -10.172 16.516 1 90.44 34 GLN B CA 1
ATOM 1602 C C . GLN B 1 34 ? -2.254 -10.062 16.781 1 90.44 34 GLN B C 1
ATOM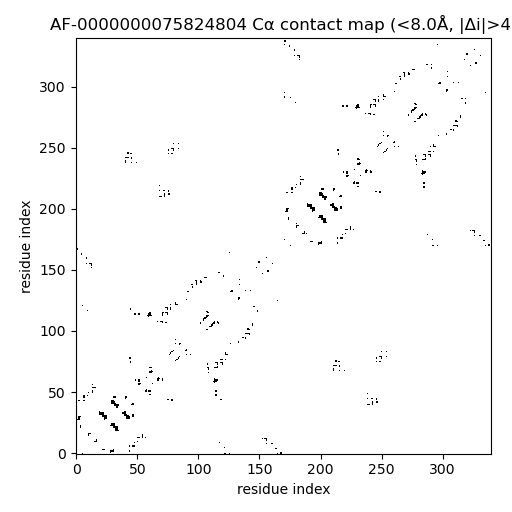 1604 O O . GLN B 1 34 ? -2.682 -9.281 17.641 1 90.44 34 GLN B O 1
ATOM 1609 N N . THR B 1 35 ? -3.01 -10.734 15.922 1 83.56 35 THR B N 1
ATOM 1610 C CA . THR B 1 35 ? -4.457 -10.703 16.109 1 83.56 35 THR B CA 1
ATOM 1611 C C . THR B 1 35 ? -4.91 -11.867 16.984 1 83.56 35 THR B C 1
ATOM 1613 O O . THR B 1 35 ? -4.246 -12.906 17.047 1 83.56 35 THR B O 1
ATOM 1616 N N . ASN B 1 36 ? -5.969 -11.75 17.859 1 74.12 36 ASN B N 1
ATOM 1617 C CA . ASN B 1 36 ? -6.469 -12.758 18.781 1 74.12 36 ASN B CA 1
ATOM 1618 C C . ASN B 1 36 ? -7.023 -13.977 18.031 1 74.12 36 ASN B C 1
ATOM 1620 O O . ASN B 1 36 ? -6.852 -15.109 18.469 1 74.12 36 ASN B O 1
ATOM 1624 N N . ASN B 1 37 ? -7.777 -13.797 17.094 1 67.81 37 ASN B N 1
ATOM 1625 C CA . ASN B 1 37 ? -8.516 -14.906 16.5 1 67.81 37 ASN B CA 1
ATOM 1626 C C . ASN B 1 37 ? -8.047 -15.18 15.078 1 67.81 37 ASN B C 1
ATOM 1628 O O . ASN B 1 37 ? -8.773 -15.781 14.289 1 67.81 37 ASN B O 1
ATOM 1632 N N . GLY B 1 38 ? -6.836 -14.797 14.82 1 66.81 38 GLY B N 1
ATOM 1633 C CA . GLY B 1 38 ? -6.52 -15.055 13.422 1 66.81 38 GLY B CA 1
ATOM 1634 C C . GLY B 1 38 ? -5.062 -14.797 13.086 1 66.81 38 GLY B C 1
ATOM 1635 O O . GLY B 1 38 ? -4.23 -14.633 13.977 1 66.81 38 GLY B O 1
ATOM 1636 N N . PRO B 1 39 ? -4.871 -14.922 11.867 1 78.56 39 PRO B N 1
ATOM 1637 C CA . PRO B 1 39 ? -3.494 -14.727 11.406 1 78.56 39 PRO B CA 1
ATOM 1638 C C . PRO B 1 39 ? -2.977 -13.312 11.68 1 78.56 39 PRO B C 1
ATOM 1640 O O . PRO B 1 39 ? -3.768 -12.375 11.805 1 78.56 39 PRO B O 1
ATOM 1643 N N . SER B 1 40 ? -1.709 -13.203 11.984 1 91.56 40 SER B N 1
ATOM 1644 C CA . SER B 1 40 ? -1.055 -11.906 12.18 1 91.56 40 SER B CA 1
ATOM 1645 C C . SER B 1 40 ? -1.12 -11.062 10.914 1 91.56 40 SER B C 1
ATOM 1647 O O . SER B 1 40 ? -1.312 -11.594 9.812 1 91.56 40 SER B O 1
ATOM 1649 N N . LEU B 1 41 ? -1.137 -9.781 11.094 1 94 41 LEU B N 1
ATOM 1650 C CA . LEU B 1 41 ? -1.094 -8.828 9.984 1 94 41 LEU B CA 1
ATOM 1651 C C . LEU B 1 41 ? 0.249 -8.109 9.945 1 94 41 LEU B C 1
ATOM 1653 O O . LEU B 1 41 ? 0.756 -7.668 10.984 1 94 41 LEU B O 1
ATOM 1657 N N . THR B 1 42 ? 0.793 -8.031 8.695 1 95.31 42 THR B N 1
ATOM 1658 C CA . THR B 1 42 ? 2.115 -7.434 8.531 1 95.31 42 THR B CA 1
ATOM 1659 C C . THR B 1 42 ? 2.057 -6.227 7.605 1 95.31 42 THR B C 1
ATOM 1661 O O . THR B 1 42 ? 1.377 -6.262 6.578 1 95.31 42 THR B O 1
ATOM 1664 N N . GLY B 1 43 ? 2.736 -5.199 8.008 1 96.56 43 GLY B N 1
ATOM 1665 C CA . GLY B 1 43 ? 2.848 -4.008 7.18 1 96.56 43 GLY B CA 1
ATOM 1666 C C . GLY B 1 43 ? 2.256 -2.771 7.832 1 96.56 43 GLY B C 1
ATOM 1667 O O . GLY B 1 43 ? 1.221 -2.852 8.5 1 96.56 43 GLY B O 1
ATOM 1668 N N . LEU B 1 44 ? 2.838 -1.677 7.574 1 96.62 44 LEU B N 1
ATOM 1669 C CA . LEU B 1 44 ? 2.445 -0.436 8.234 1 96.62 44 LEU B CA 1
ATOM 1670 C C . LEU B 1 44 ? 1.054 0.001 7.789 1 96.62 44 LEU B C 1
ATOM 1672 O O . LEU B 1 44 ? 0.167 0.208 8.617 1 96.62 44 LEU B O 1
ATOM 1676 N N . THR B 1 45 ? 0.905 0.17 6.477 1 97.81 45 THR B N 1
ATOM 1677 C CA . THR B 1 45 ? -0.372 0.672 5.98 1 97.81 45 THR B CA 1
ATOM 1678 C C . THR B 1 45 ? -1.476 -0.362 6.188 1 97.81 45 THR B C 1
ATOM 1680 O O . THR B 1 45 ? -2.627 -0.006 6.445 1 97.81 45 THR B O 1
ATOM 1683 N N . THR B 1 46 ? -1.086 -1.65 6.117 1 97.38 46 THR B N 1
ATOM 1684 C CA . THR B 1 46 ? -2.043 -2.73 6.324 1 97.38 46 THR B CA 1
ATOM 1685 C C . THR B 1 46 ? -2.584 -2.705 7.75 1 97.38 46 THR B C 1
ATOM 1687 O O . THR B 1 46 ? -3.801 -2.715 7.957 1 97.38 46 THR B O 1
ATOM 1690 N N . ILE B 1 47 ? -1.689 -2.668 8.688 1 96.62 47 ILE B N 1
ATOM 1691 C CA . ILE B 1 47 ? -2.088 -2.666 10.086 1 96.62 47 ILE B CA 1
ATOM 1692 C C . ILE B 1 47 ? -2.857 -1.385 10.406 1 96.62 47 ILE B C 1
ATOM 1694 O O . ILE B 1 47 ? -3.871 -1.42 11.102 1 96.62 47 ILE B O 1
ATOM 1698 N N . ALA B 1 48 ? -2.385 -0.274 9.844 1 97.19 48 ALA B N 1
ATOM 1699 C CA . ALA B 1 48 ? -3.061 0.999 10.078 1 97.19 48 ALA B CA 1
ATOM 1700 C C . ALA B 1 48 ? -4.5 0.956 9.578 1 97.19 48 ALA B C 1
ATOM 1702 O O . ALA B 1 48 ? -5.418 1.412 10.266 1 97.19 48 ALA B O 1
ATOM 1703 N N . ALA B 1 49 ? -4.684 0.441 8.422 1 97.56 49 ALA B N 1
ATOM 1704 C CA . ALA B 1 49 ? -6.031 0.321 7.875 1 97.56 49 ALA B CA 1
ATOM 1705 C C . ALA B 1 49 ? -6.895 -0.595 8.742 1 97.56 49 ALA B C 1
ATOM 1707 O O . ALA B 1 49 ? -8.086 -0.333 8.938 1 97.56 49 ALA B O 1
ATOM 1708 N N . HIS B 1 50 ? -6.305 -1.613 9.211 1 95.12 50 HIS B N 1
ATOM 1709 C CA . HIS B 1 50 ? -7.008 -2.533 10.102 1 95.12 50 HIS B CA 1
ATOM 1710 C C . HIS B 1 50 ? -7.457 -1.834 11.375 1 95.12 50 HIS B C 1
ATOM 1712 O O . HIS B 1 50 ? -8.586 -2.025 11.828 1 95.12 50 HIS B O 1
ATOM 1718 N N . LEU B 1 51 ? -6.594 -1.057 11.961 1 95.06 51 LEU B N 1
ATOM 1719 C CA . LEU B 1 51 ? -6.914 -0.329 13.18 1 95.06 51 LEU B CA 1
ATOM 1720 C C . LEU B 1 51 ? -8.07 0.637 12.953 1 95.06 51 LEU B C 1
ATOM 1722 O O . LEU B 1 51 ? -8.938 0.787 13.82 1 95.06 51 LEU B O 1
ATOM 1726 N N . VAL B 1 52 ? -8.055 1.276 11.812 1 96.56 52 VAL B N 1
ATOM 1727 C CA . VAL B 1 52 ? -9.133 2.199 11.461 1 96.56 52 VAL B CA 1
ATOM 1728 C C . VAL B 1 52 ? -10.461 1.456 11.43 1 96.56 52 VAL B C 1
ATOM 1730 O O . VAL B 1 52 ? -11.469 1.95 11.945 1 96.56 52 VAL B O 1
ATOM 1733 N N . LYS B 1 53 ? -10.469 0.297 10.812 1 94.88 53 LYS B N 1
ATOM 1734 C CA . LYS B 1 53 ? -11.68 -0.522 10.75 1 94.88 53 LYS B CA 1
ATOM 1735 C C . LYS B 1 53 ? -12.078 -1.013 12.141 1 94.88 53 LYS B C 1
ATOM 1737 O O . LYS B 1 53 ? -13.258 -1.015 12.484 1 94.88 53 LYS B O 1
ATOM 1742 N N . GLN B 1 54 ? -11.148 -1.403 12.914 1 91.69 54 GLN B N 1
ATOM 1743 C CA . GLN B 1 54 ? -11.391 -1.861 14.273 1 91.69 54 GLN B CA 1
ATOM 1744 C C . GLN B 1 54 ? -12.047 -0.766 15.109 1 91.69 54 GLN B C 1
ATOM 1746 O O . GLN B 1 54 ? -12.883 -1.052 15.977 1 91.69 54 GLN B O 1
ATOM 1751 N N . ALA B 1 55 ? -11.703 0.459 14.867 1 94.69 55 ALA B N 1
ATOM 1752 C CA . ALA B 1 55 ? -12.219 1.61 15.602 1 94.69 55 ALA B CA 1
ATOM 1753 C C . ALA B 1 55 ? -13.547 2.082 15.023 1 94.69 55 ALA B C 1
ATOM 1755 O O . ALA B 1 55 ? -14.109 3.08 15.477 1 94.69 55 ALA B O 1
ATOM 1756 N N . ASN B 1 56 ? -14.047 1.428 14 1 95.88 56 ASN B N 1
ATOM 1757 C CA . ASN B 1 56 ? -15.289 1.785 13.32 1 95.88 56 ASN B CA 1
ATOM 1758 C C . ASN B 1 56 ? -15.219 3.197 12.742 1 95.88 56 ASN B C 1
ATOM 1760 O O . ASN B 1 56 ? -16.172 3.973 12.883 1 95.88 56 ASN B O 1
ATOM 1764 N N . LYS B 1 57 ? -14.102 3.58 12.188 1 96.56 57 LYS B N 1
ATOM 1765 C CA . LYS B 1 57 ? -13.867 4.875 11.555 1 96.56 57 LYS B CA 1
ATOM 1766 C C . LYS B 1 57 ? -13.438 4.699 10.094 1 96.56 57 LYS B C 1
ATOM 1768 O O . LYS B 1 57 ? -12.477 5.324 9.648 1 96.56 57 LYS B O 1
ATOM 1773 N N . GLU B 1 58 ? -14.164 3.879 9.43 1 96.25 58 GLU B N 1
ATOM 1774 C CA . GLU B 1 58 ? -13.812 3.494 8.062 1 96.25 58 GLU B CA 1
ATOM 1775 C C . GLU B 1 58 ? -13.812 4.703 7.137 1 96.25 58 GLU B C 1
ATOM 1777 O O . GLU B 1 58 ? -13.219 4.664 6.055 1 96.25 58 GLU B O 1
ATOM 1782 N N . TYR B 1 59 ? -14.531 5.742 7.551 1 95.62 59 TYR B N 1
ATOM 1783 C CA . TYR B 1 59 ? -14.547 6.953 6.738 1 95.62 59 TYR B CA 1
ATOM 1784 C C . TYR B 1 59 ? -13.141 7.5 6.551 1 95.62 59 TYR B C 1
ATOM 1786 O O . TYR B 1 59 ? -12.867 8.203 5.57 1 95.62 59 TYR B O 1
ATOM 1794 N N . LEU B 1 60 ? -12.18 7.203 7.371 1 96.75 60 LEU B N 1
ATOM 1795 C CA . LEU B 1 60 ? -10.797 7.645 7.277 1 96.75 60 LEU B CA 1
ATOM 1796 C C . LEU B 1 60 ? -10.086 6.977 6.102 1 96.75 60 LEU B C 1
ATOM 1798 O O . LEU B 1 60 ? -9.008 7.406 5.691 1 96.75 60 LEU B O 1
ATOM 1802 N N . LEU B 1 61 ? -10.719 5.895 5.602 1 97.5 61 LEU B N 1
ATOM 1803 C CA . LEU B 1 61 ? -10.156 5.195 4.453 1 97.5 61 LEU B CA 1
ATOM 1804 C C . LEU B 1 61 ? -10.766 5.711 3.152 1 97.5 61 LEU B C 1
ATOM 1806 O O . LEU B 1 61 ? -10.438 5.219 2.07 1 97.5 61 LEU B O 1
ATOM 1810 N N . GLY B 1 62 ? -11.555 6.738 3.219 1 95.88 62 GLY B N 1
ATOM 1811 C CA . GLY B 1 62 ? -12.266 7.277 2.07 1 95.88 62 GLY B CA 1
ATOM 1812 C C . GLY B 1 62 ? -13.727 6.895 2.043 1 95.88 62 GLY B C 1
ATOM 1813 O O . GLY B 1 62 ? -14.086 5.75 2.326 1 95.88 62 GLY B O 1
ATOM 1814 N N . SER B 1 63 ? -14.57 7.836 1.677 1 94.62 63 SER B N 1
ATOM 1815 C CA . SER B 1 63 ? -16.016 7.613 1.689 1 94.62 63 SER B CA 1
ATOM 1816 C C . SER B 1 63 ? -16.531 7.25 0.301 1 94.62 63 SER B C 1
ATOM 1818 O O . SER B 1 63 ? -17.547 6.57 0.171 1 94.62 63 SER B O 1
ATOM 1820 N N . THR B 1 64 ? -15.867 7.723 -0.727 1 92.62 64 THR B N 1
ATOM 1821 C CA . THR B 1 64 ? -16.219 7.406 -2.109 1 92.62 64 THR B CA 1
ATOM 1822 C C . THR B 1 64 ? -15.125 6.551 -2.754 1 92.62 64 THR B C 1
ATOM 1824 O O . THR B 1 64 ? -14.016 6.441 -2.223 1 92.62 64 THR B O 1
ATOM 1827 N N . ALA B 1 65 ? -15.477 5.953 -3.84 1 88.94 65 ALA B N 1
ATOM 1828 C CA . ALA B 1 65 ? -14.5 5.141 -4.559 1 88.94 65 ALA B CA 1
ATOM 1829 C C . ALA B 1 65 ? -13.273 5.965 -4.945 1 88.94 65 ALA B C 1
ATOM 1831 O O . ALA B 1 65 ? -12.141 5.492 -4.84 1 88.94 65 ALA B O 1
ATOM 1832 N N . GLU B 1 66 ? -13.5 7.164 -5.391 1 90 66 GLU B N 1
ATOM 1833 C CA . GLU B 1 66 ? -12.422 8.055 -5.801 1 90 66 GLU B CA 1
ATOM 1834 C C . GLU B 1 66 ? -11.531 8.422 -4.617 1 90 66 GLU B C 1
ATOM 1836 O O . GLU B 1 66 ? -10.305 8.391 -4.719 1 90 66 GLU B O 1
ATOM 1841 N N . GLU B 1 67 ? -12.141 8.773 -3.555 1 94.19 67 GLU B N 1
ATOM 1842 C CA . GLU B 1 67 ? -11.375 9.148 -2.373 1 94.19 67 GLU B CA 1
ATOM 1843 C C . GLU B 1 67 ? -10.57 7.969 -1.835 1 94.19 67 GLU B C 1
ATOM 1845 O O . GLU B 1 67 ? -9.43 8.133 -1.4 1 94.19 67 GLU B O 1
ATOM 1850 N N . LYS B 1 68 ? -11.18 6.789 -1.9 1 95.38 68 LYS B N 1
ATOM 1851 C CA . LYS B 1 68 ? -10.484 5.586 -1.456 1 95.38 68 LYS B CA 1
ATOM 1852 C C . LYS B 1 68 ? -9.219 5.344 -2.279 1 95.38 68 LYS B C 1
ATOM 1854 O O . LYS B 1 68 ? -8.188 4.945 -1.738 1 95.38 68 LYS B O 1
ATOM 1859 N N . ALA B 1 69 ? -9.32 5.57 -3.51 1 94.25 69 ALA B N 1
ATOM 1860 C CA . ALA B 1 69 ? -8.172 5.391 -4.391 1 94.25 69 ALA B CA 1
ATOM 1861 C C . ALA B 1 69 ? -7.062 6.387 -4.059 1 94.25 69 ALA B C 1
ATOM 1863 O O . ALA B 1 69 ? -5.887 6.023 -4.016 1 94.25 69 ALA B O 1
ATOM 1864 N N . VAL B 1 70 ? -7.465 7.613 -3.822 1 94.75 70 VAL B N 1
ATOM 1865 C CA . VAL B 1 70 ? -6.488 8.648 -3.488 1 94.75 70 VAL B CA 1
ATOM 1866 C C . VAL B 1 70 ? -5.82 8.312 -2.154 1 94.75 70 VAL B C 1
ATOM 1868 O O . VAL B 1 70 ? -4.609 8.469 -2.006 1 94.75 70 VAL B O 1
ATOM 1871 N N . VAL B 1 71 ? -6.633 7.855 -1.208 1 97.06 71 VAL B N 1
ATOM 1872 C CA . VAL B 1 71 ? -6.07 7.449 0.078 1 97.06 71 VAL B CA 1
ATOM 1873 C C . VAL B 1 71 ? -5.035 6.348 -0.134 1 97.06 71 VAL B C 1
ATOM 1875 O O . VAL B 1 71 ? -3.92 6.426 0.387 1 97.06 71 VAL B O 1
ATOM 1878 N N . GLN B 1 72 ? -5.445 5.375 -0.896 1 97.06 72 GLN B N 1
ATOM 1879 C CA . GLN B 1 72 ? -4.535 4.266 -1.16 1 97.06 72 GLN B CA 1
ATOM 1880 C C . GLN B 1 72 ? -3.248 4.75 -1.814 1 97.06 72 GLN B C 1
ATOM 1882 O O . GLN B 1 72 ? -2.162 4.262 -1.499 1 97.06 72 GLN B O 1
ATOM 1887 N N . GLN B 1 73 ? -3.365 5.656 -2.691 1 96.69 73 GLN B N 1
ATOM 1888 C CA . GLN B 1 73 ? -2.217 6.234 -3.381 1 96.69 73 GLN B CA 1
ATOM 1889 C C . GLN B 1 73 ? -1.23 6.844 -2.389 1 96.69 73 GLN B C 1
ATOM 1891 O O . GLN B 1 73 ? -0.024 6.605 -2.48 1 96.69 73 GLN B O 1
ATOM 1896 N N . TRP B 1 74 ? -1.692 7.551 -1.471 1 96.19 74 TRP B N 1
ATOM 1897 C CA . TRP B 1 74 ? -0.823 8.234 -0.519 1 96.19 74 TRP B CA 1
ATOM 1898 C C . TRP B 1 74 ? -0.267 7.258 0.511 1 96.19 74 TRP B C 1
ATOM 1900 O O . TRP B 1 74 ? 0.856 7.426 0.992 1 96.19 74 TRP B O 1
ATOM 1910 N N . LEU B 1 75 ? -1.087 6.238 0.818 1 97.5 75 LEU B N 1
ATOM 1911 C CA . LEU B 1 75 ? -0.57 5.195 1.695 1 97.5 75 LEU B CA 1
ATOM 1912 C C . LEU B 1 75 ? 0.592 4.457 1.037 1 97.5 75 LEU B C 1
ATOM 1914 O O . LEU B 1 75 ? 1.599 4.172 1.688 1 97.5 75 LEU B O 1
ATOM 1918 N N . GLU B 1 76 ? 0.376 4.117 -0.188 1 97.38 76 GLU B N 1
ATOM 1919 C CA . GLU B 1 76 ? 1.47 3.498 -0.929 1 97.38 76 GLU B CA 1
ATOM 1920 C C . GLU B 1 76 ? 2.678 4.43 -1.012 1 97.38 76 GLU B C 1
ATOM 1922 O O . GLU B 1 76 ? 3.818 3.988 -0.854 1 97.38 76 GLU B O 1
ATOM 1927 N N . TYR B 1 77 ? 2.475 5.754 -1.312 1 94.5 77 TYR B N 1
ATOM 1928 C CA . TYR B 1 77 ? 3.533 6.758 -1.341 1 94.5 77 TYR B CA 1
ATOM 1929 C C . TYR B 1 77 ? 4.309 6.77 -0.029 1 94.5 77 TYR B C 1
ATOM 1931 O O . TYR B 1 77 ? 5.539 6.832 -0.029 1 94.5 77 TYR B O 1
ATOM 1939 N N . ARG B 1 78 ? 3.584 6.691 1.019 1 92.81 78 ARG B N 1
ATOM 1940 C CA . ARG B 1 78 ? 4.176 6.703 2.354 1 92.81 78 ARG B CA 1
ATOM 1941 C C . ARG B 1 78 ? 5.184 5.57 2.516 1 92.81 78 ARG B C 1
ATOM 1943 O O . ARG B 1 78 ? 6.309 5.797 2.963 1 92.81 78 ARG B O 1
ATOM 1950 N N . VAL B 1 79 ? 4.926 4.359 2.102 1 94 79 VAL B N 1
ATOM 1951 C CA . VAL B 1 79 ? 5.758 3.203 2.416 1 94 79 VAL B CA 1
ATOM 1952 C C . VAL B 1 79 ? 6.82 3.02 1.333 1 94 79 VAL B C 1
ATOM 1954 O O . VAL B 1 79 ? 7.848 2.381 1.565 1 94 79 VAL B O 1
ATOM 1957 N N . THR B 1 80 ? 6.664 3.621 0.16 1 92.12 80 THR B N 1
ATOM 1958 C CA . THR B 1 80 ? 7.621 3.41 -0.918 1 92.12 80 THR B CA 1
ATOM 1959 C C . THR B 1 80 ? 8.562 4.605 -1.043 1 92.12 80 THR B C 1
ATOM 1961 O O . THR B 1 80 ? 9.758 4.434 -1.316 1 92.12 80 THR B O 1
ATOM 1964 N N . ARG B 1 81 ? 8.023 5.816 -0.857 1 89.81 81 ARG B N 1
ATOM 1965 C CA . ARG B 1 81 ? 8.82 7.012 -1.105 1 89.81 81 ARG B CA 1
ATOM 1966 C C . ARG B 1 81 ? 9.352 7.598 0.199 1 89.81 81 ARG B C 1
ATOM 1968 O O . ARG B 1 81 ? 10.562 7.785 0.358 1 89.81 81 ARG B O 1
ATOM 1975 N N . VAL B 1 82 ? 8.438 7.82 1.082 1 88.94 82 VAL B N 1
ATOM 1976 C CA . VAL B 1 82 ? 8.836 8.453 2.332 1 88.94 82 VAL B CA 1
ATOM 1977 C C . VAL B 1 82 ? 9.758 7.523 3.117 1 88.94 82 VAL B C 1
ATOM 1979 O O . VAL B 1 82 ? 10.797 7.953 3.625 1 88.94 82 VAL B O 1
ATOM 1982 N N . ASP B 1 83 ? 9.383 6.223 3.145 1 88.31 83 ASP B N 1
ATOM 1983 C CA . ASP B 1 83 ? 10.18 5.266 3.902 1 88.31 83 ASP B CA 1
ATOM 1984 C C . ASP B 1 83 ? 11.367 4.77 3.078 1 88.31 83 ASP B C 1
ATOM 1986 O O . ASP B 1 83 ? 12.352 4.273 3.633 1 88.31 83 ASP B O 1
ATOM 1990 N N . GLY B 1 84 ? 11.227 4.797 1.758 1 78.25 84 GLY B N 1
ATOM 1991 C CA . GLY B 1 84 ? 12.258 4.273 0.883 1 78.25 84 GLY B CA 1
ATOM 1992 C C . GLY B 1 84 ? 13.398 5.25 0.652 1 78.25 84 GLY B C 1
ATOM 1993 O O . GLY B 1 84 ? 14.438 4.883 0.11 1 78.25 84 GLY B O 1
ATOM 1994 N N . HIS B 1 85 ? 13.258 6.52 0.935 1 66.12 85 HIS B N 1
ATOM 1995 C CA . HIS B 1 85 ? 14.227 7.547 0.574 1 66.12 85 HIS B CA 1
ATOM 1996 C C . HIS B 1 85 ? 15.367 7.617 1.59 1 66.12 85 HIS B C 1
ATOM 1998 O O . HIS B 1 85 ? 15.125 7.551 2.799 1 66.12 85 HIS B O 1
ATOM 2004 N N . SER B 1 86 ? 16.5 7.359 0.986 1 63.09 86 SER B N 1
ATOM 2005 C CA . SER B 1 86 ? 17.656 7.289 1.873 1 63.09 86 SER B CA 1
ATOM 2006 C C . SER B 1 86 ? 18.484 8.562 1.792 1 63.09 86 SER B C 1
ATOM 2008 O O . SER B 1 86 ? 19.172 8.93 2.754 1 63.09 86 SER B O 1
ATOM 2010 N N . SER B 1 87 ? 18.359 9.336 0.644 1 68.12 87 SER B N 1
ATOM 2011 C CA . SER B 1 87 ? 19.328 10.43 0.615 1 68.12 87 SER B CA 1
ATOM 2012 C C . SER B 1 87 ? 18.688 11.742 1.036 1 68.12 87 SER B C 1
ATOM 2014 O O . SER B 1 87 ? 17.469 11.914 0.928 1 68.12 87 SER B O 1
ATOM 2016 N N . LYS B 1 88 ? 19.484 12.594 1.636 1 70.88 88 LYS B N 1
ATOM 2017 C CA . LYS B 1 88 ? 19.062 13.93 2.061 1 70.88 88 LYS B CA 1
ATOM 2018 C C . LYS B 1 88 ? 18.438 14.703 0.902 1 70.88 88 LYS B C 1
ATOM 2020 O O . LYS B 1 88 ? 17.422 15.383 1.074 1 70.88 88 LYS B O 1
ATOM 2025 N N . ASP B 1 89 ? 19.062 14.664 -0.268 1 73.94 89 ASP B N 1
ATOM 2026 C CA . ASP B 1 89 ? 18.578 15.359 -1.447 1 73.94 89 ASP B CA 1
ATOM 2027 C C . ASP B 1 89 ? 17.203 14.844 -1.861 1 73.94 89 ASP B C 1
ATOM 2029 O O . ASP B 1 89 ? 16.344 15.609 -2.289 1 73.94 89 ASP B O 1
ATOM 2033 N N . ASP B 1 90 ? 17.016 13.641 -1.548 1 78.94 90 ASP B N 1
ATOM 2034 C CA . ASP B 1 90 ? 15.734 13.016 -1.891 1 78.94 90 ASP B CA 1
ATOM 2035 C C . ASP B 1 90 ? 14.625 13.484 -0.95 1 78.94 90 ASP B C 1
ATOM 2037 O O . ASP B 1 90 ? 13.5 13.734 -1.386 1 78.94 90 ASP B O 1
ATOM 2041 N N . VAL B 1 91 ? 15.086 13.719 0.175 1 79.19 91 VAL B N 1
ATOM 2042 C CA . VAL B 1 91 ? 14.102 14.125 1.179 1 79.19 91 VAL B CA 1
ATOM 2043 C C . VAL B 1 91 ? 13.656 15.562 0.913 1 79.19 91 VAL B C 1
ATOM 2045 O O . VAL B 1 91 ? 12.469 15.875 1.014 1 79.19 91 VAL B O 1
ATOM 2048 N N . ARG B 1 92 ? 14.602 16.484 0.504 1 80.31 92 ARG B N 1
ATOM 2049 C CA . ARG B 1 92 ? 14.273 17.875 0.2 1 80.31 92 ARG B CA 1
ATOM 2050 C C . ARG B 1 92 ? 13.305 17.953 -0.975 1 80.31 92 ARG B C 1
ATOM 2052 O O . ARG B 1 92 ? 12.328 18.703 -0.927 1 80.31 92 ARG B O 1
ATOM 2059 N N . THR B 1 93 ? 13.57 17.203 -1.993 1 84.19 93 THR B N 1
ATOM 2060 C CA . THR B 1 93 ? 12.719 17.172 -3.174 1 84.19 93 THR B CA 1
ATOM 2061 C C . THR B 1 93 ? 11.328 16.656 -2.824 1 84.19 93 THR B C 1
ATOM 2063 O O . THR B 1 93 ? 10.32 17.219 -3.275 1 84.19 93 THR B O 1
ATOM 2066 N N . LEU B 1 94 ? 11.344 15.672 -2.004 1 84.19 94 LEU B N 1
ATOM 2067 C CA . LEU B 1 94 ? 10.086 15.086 -1.557 1 84.19 94 LEU B CA 1
ATOM 2068 C C . LEU B 1 94 ? 9.242 16.109 -0.807 1 84.19 94 LEU B C 1
ATOM 2070 O O . LEU B 1 94 ? 8.047 16.25 -1.081 1 84.19 94 LEU B O 1
ATOM 2074 N N . LEU B 1 95 ? 9.875 16.812 0.111 1 84.12 95 LEU B N 1
ATOM 2075 C CA . LEU B 1 95 ? 9.172 17.797 0.925 1 84.12 95 LEU B CA 1
ATOM 2076 C C . LEU B 1 95 ? 8.688 18.953 0.07 1 84.12 95 LEU B C 1
ATOM 2078 O O . LEU B 1 95 ? 7.582 19.469 0.275 1 84.12 95 LEU B O 1
ATOM 2082 N N . LYS B 1 96 ? 9.469 19.312 -0.901 1 84.62 96 LYS B N 1
ATOM 2083 C CA . LYS B 1 96 ? 9.094 20.375 -1.819 1 84.62 96 LYS B CA 1
ATOM 2084 C C . LYS B 1 96 ? 7.887 19.984 -2.662 1 84.62 96 LYS B C 1
ATOM 2086 O O . LYS B 1 96 ? 6.957 20.781 -2.834 1 84.62 96 LYS B O 1
ATOM 2091 N N . ASP B 1 97 ? 7.918 18.812 -3.174 1 85.88 97 ASP B N 1
ATOM 2092 C CA . ASP B 1 97 ? 6.812 18.297 -3.982 1 85.88 97 ASP B CA 1
ATOM 2093 C C . ASP B 1 97 ? 5.523 18.234 -3.168 1 85.88 97 ASP B C 1
ATOM 2095 O O . ASP B 1 97 ? 4.453 18.594 -3.658 1 85.88 97 ASP B O 1
ATOM 2099 N N . LEU B 1 98 ? 5.656 17.75 -1.968 1 88.31 98 LEU B N 1
ATOM 2100 C CA . LEU B 1 98 ? 4.492 17.641 -1.096 1 88.31 98 LEU B CA 1
ATOM 2101 C C . LEU B 1 98 ? 3.932 19.016 -0.752 1 88.31 98 LEU B C 1
ATOM 2103 O O . LEU B 1 98 ? 2.713 19.203 -0.738 1 88.31 98 LEU B O 1
ATOM 2107 N N . ASN B 1 99 ? 4.824 19.938 -0.52 1 86.38 99 ASN B N 1
ATOM 2108 C CA . ASN B 1 99 ? 4.398 21.312 -0.227 1 86.38 99 ASN B CA 1
ATOM 2109 C C . ASN B 1 99 ? 3.633 21.922 -1.396 1 86.38 99 ASN B C 1
ATOM 2111 O O . ASN B 1 99 ? 2.604 22.562 -1.196 1 86.38 99 ASN B O 1
ATOM 2115 N N . SER B 1 100 ? 4.176 21.75 -2.568 1 86.56 100 SER B N 1
ATOM 2116 C CA . SER B 1 100 ? 3.514 22.25 -3.768 1 86.56 100 SER B CA 1
ATOM 2117 C C . SER B 1 100 ? 2.145 21.609 -3.955 1 86.56 100 SER B C 1
ATOM 2119 O O . SER B 1 100 ? 1.177 22.281 -4.305 1 86.56 100 SER B O 1
ATOM 2121 N N . TYR B 1 101 ? 2.023 20.344 -3.705 1 88.75 101 TYR B N 1
ATOM 2122 C CA . TYR B 1 101 ? 0.773 19.594 -3.844 1 88.75 101 TYR B CA 1
ATOM 2123 C C . TYR B 1 101 ? -0.274 20.109 -2.861 1 88.75 101 TYR B C 1
ATOM 2125 O O . TYR B 1 101 ? -1.453 20.219 -3.203 1 88.75 101 TYR B O 1
ATOM 2133 N N . LEU B 1 102 ? 0.168 20.469 -1.683 1 87.69 102 LEU B N 1
ATOM 2134 C CA . LEU B 1 102 ? -0.756 20.828 -0.61 1 87.69 102 LEU B CA 1
ATOM 2135 C C . LEU B 1 102 ? -1.107 22.312 -0.659 1 87.69 102 LEU B C 1
ATOM 2137 O O . LEU B 1 102 ? -1.896 22.797 0.157 1 87.69 102 LEU B O 1
ATOM 2141 N N . GLU B 1 103 ? -0.626 23.031 -1.589 1 83.94 103 GLU B N 1
ATOM 2142 C CA . GLU B 1 103 ? -0.827 24.469 -1.681 1 83.94 103 GLU B CA 1
ATOM 2143 C C . GLU B 1 103 ? -2.311 24.828 -1.784 1 83.94 103 GLU B C 1
ATOM 2145 O O . GLU B 1 103 ? -2.766 25.812 -1.199 1 83.94 103 GLU B O 1
ATOM 2150 N N . ASP B 1 104 ? -3.061 24.031 -2.455 1 84.38 104 ASP B N 1
ATOM 2151 C CA . ASP B 1 104 ? -4.465 24.344 -2.678 1 84.38 104 ASP B CA 1
ATOM 2152 C C . ASP B 1 104 ? -5.379 23.297 -2.053 1 84.38 104 ASP B C 1
ATOM 2154 O O . ASP B 1 104 ? -6.535 23.156 -2.451 1 84.38 104 ASP B O 1
ATOM 2158 N N . LYS B 1 105 ? -4.785 22.625 -1.192 1 84.38 105 LYS B N 1
ATOM 2159 C CA . LYS B 1 105 ? -5.543 21.562 -0.538 1 84.38 105 LYS B CA 1
ATOM 2160 C C . LYS B 1 105 ? -5.457 21.672 0.981 1 84.38 105 LYS B C 1
ATOM 2162 O O . LYS B 1 105 ? -4.438 22.125 1.517 1 84.38 105 LYS B O 1
ATOM 2167 N N . VAL B 1 106 ? -6.52 21.328 1.605 1 83.44 106 VAL B N 1
ATOM 2168 C CA . VAL B 1 106 ? -6.52 21.328 3.064 1 83.44 106 VAL B CA 1
ATOM 2169 C C . VAL B 1 106 ? -5.914 20.031 3.578 1 83.44 106 VAL B C 1
ATOM 2171 O O . VAL B 1 106 ? -5.082 20.031 4.492 1 83.44 106 VAL B O 1
ATOM 2174 N N . TYR B 1 107 ? -6.305 18.938 2.932 1 89.06 107 TYR B N 1
ATOM 2175 C CA . TYR B 1 107 ? -5.785 17.609 3.24 1 89.06 107 TYR B CA 1
ATOM 2176 C C . 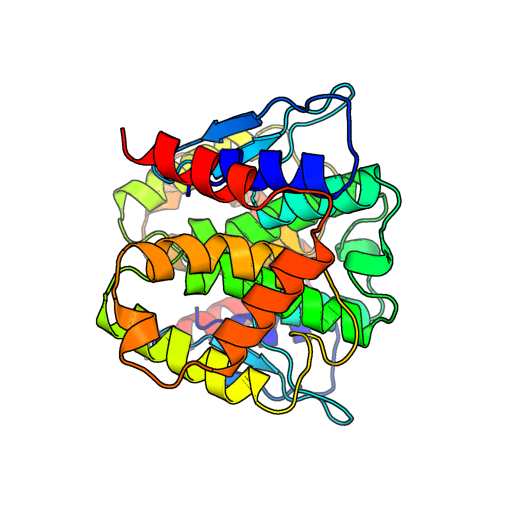TYR B 1 107 ? -5.285 16.922 1.98 1 89.06 107 TYR B C 1
ATOM 2178 O O . TYR B 1 107 ? -5.457 17.422 0.871 1 89.06 107 TYR B O 1
ATOM 2186 N N . LEU B 1 108 ? -4.66 15.812 2.105 1 90.06 108 LEU B N 1
ATOM 2187 C CA . LEU B 1 108 ? -4.086 15.102 0.969 1 90.06 108 LEU B CA 1
ATOM 2188 C C . LEU B 1 108 ? -5.176 14.711 -0.027 1 90.06 108 LEU B C 1
ATOM 2190 O O . LEU B 1 108 ? -4.938 14.695 -1.237 1 90.06 108 LEU B O 1
ATOM 2194 N N . THR B 1 109 ? -6.301 14.383 0.535 1 91.56 109 THR B N 1
ATOM 2195 C CA . THR B 1 109 ? -7.375 13.945 -0.35 1 91.56 109 THR B CA 1
ATOM 2196 C C . THR B 1 109 ? -8.266 15.117 -0.744 1 91.56 109 THR B C 1
ATOM 2198 O O . THR B 1 109 ? -9.273 14.938 -1.421 1 91.56 109 THR B O 1
ATOM 2201 N N . GLY B 1 110 ? -8 16.266 -0.382 1 87.5 110 GLY B N 1
ATOM 2202 C CA . GLY B 1 110 ? -8.781 17.453 -0.684 1 87.5 110 GLY B CA 1
ATOM 2203 C C . GLY B 1 110 ? -9.383 18.109 0.548 1 87.5 110 GLY B C 1
ATOM 2204 O O . GLY B 1 110 ? -8.734 18.922 1.209 1 87.5 110 GLY B O 1
ATOM 2205 N N . TYR B 1 111 ? -10.594 17.672 0.879 1 86.44 111 TYR B N 1
ATOM 2206 C CA . TYR B 1 111 ? -11.281 18.406 1.94 1 86.44 111 TYR B CA 1
ATOM 2207 C C . TYR B 1 111 ? -11.523 17.5 3.15 1 86.44 111 TYR B C 1
ATOM 2209 O O . TYR B 1 111 ? -11.883 17.984 4.227 1 86.44 111 TYR B O 1
ATOM 2217 N N . ASN B 1 112 ? -11.32 16.312 2.961 1 90.19 112 ASN B N 1
ATOM 2218 C CA . ASN B 1 112 ? -11.562 15.398 4.074 1 90.19 112 ASN B CA 1
ATOM 2219 C C . ASN B 1 112 ? -10.266 14.891 4.684 1 90.19 112 ASN B C 1
ATOM 2221 O O . ASN B 1 112 ? -9.297 14.617 3.967 1 90.19 112 ASN B O 1
ATOM 2225 N N . PHE B 1 113 ? -10.281 14.844 6.016 1 90.25 113 PHE B N 1
ATOM 2226 C CA . PHE B 1 113 ? -9.188 14.234 6.762 1 90.25 113 PHE B CA 1
ATOM 2227 C C . PHE B 1 113 ? -9.258 12.711 6.68 1 90.25 113 PHE B C 1
ATOM 2229 O O . PHE B 1 113 ? -10.32 12.117 6.875 1 90.25 113 PHE B O 1
ATOM 2236 N N . THR B 1 114 ? -8.07 12.078 6.32 1 95.25 114 THR B N 1
ATOM 2237 C CA . THR B 1 114 ? -8.086 10.625 6.152 1 95.25 114 THR B CA 1
ATOM 2238 C C . THR B 1 114 ? -6.852 10 6.793 1 95.25 114 THR B C 1
ATOM 2240 O O . THR B 1 114 ? -6.008 10.703 7.348 1 95.25 114 THR B O 1
ATOM 2243 N N . LEU B 1 115 ? -6.742 8.688 6.738 1 96.19 115 LEU B N 1
ATOM 2244 C CA . LEU B 1 115 ? -5.602 7.934 7.242 1 96.19 115 LEU B CA 1
ATOM 2245 C C . LEU B 1 115 ? -4.32 8.344 6.527 1 96.19 115 LEU B C 1
ATOM 2247 O O . LEU B 1 115 ? -3.236 8.305 7.117 1 96.19 115 LEU B O 1
ATOM 2251 N N . ALA B 1 116 ? -4.445 8.742 5.246 1 95.94 116 ALA B N 1
ATOM 2252 C CA . ALA B 1 116 ? -3.289 9.203 4.48 1 95.94 116 ALA B CA 1
ATOM 2253 C C . ALA B 1 116 ? -2.602 10.375 5.172 1 95.94 116 ALA B C 1
ATOM 2255 O O . ALA B 1 116 ? -1.372 10.414 5.27 1 95.94 116 ALA B O 1
ATOM 2256 N N . ASP B 1 117 ? -3.373 11.281 5.703 1 91.25 117 ASP B N 1
ATOM 2257 C CA . ASP B 1 117 ? -2.82 12.445 6.387 1 91.25 117 ASP B CA 1
ATOM 2258 C C . ASP B 1 117 ? -2.068 12.039 7.648 1 91.25 117 ASP B C 1
ATOM 2260 O O . ASP B 1 117 ? -0.966 12.523 7.91 1 91.25 117 ASP B O 1
ATOM 2264 N N . ILE B 1 118 ? -2.641 11.188 8.336 1 90.94 118 ILE B N 1
ATOM 2265 C CA . ILE B 1 118 ? -2.082 10.75 9.617 1 90.94 118 ILE B CA 1
ATOM 2266 C C . ILE B 1 118 ? -0.747 10.047 9.383 1 90.94 118 ILE B C 1
ATOM 2268 O O . ILE B 1 118 ? 0.266 10.406 9.984 1 90.94 118 ILE B O 1
ATOM 2272 N N . LEU B 1 119 ? -0.698 9.094 8.516 1 93.06 119 LEU B N 1
ATOM 2273 C CA . LEU B 1 119 ? 0.5 8.281 8.32 1 93.06 119 LEU B CA 1
ATOM 2274 C C . LEU B 1 119 ? 1.607 9.102 7.668 1 93.06 119 LEU B C 1
ATOM 2276 O O . LEU B 1 119 ? 2.789 8.891 7.949 1 93.06 119 LEU B O 1
ATOM 2280 N N . LEU B 1 120 ? 1.174 9.93 6.711 1 91 120 LEU B N 1
ATOM 2281 C CA . LEU B 1 120 ? 2.186 10.789 6.105 1 91 120 LEU B CA 1
ATOM 2282 C C . LEU B 1 120 ? 2.824 11.703 7.145 1 91 120 LEU B C 1
ATOM 2284 O O . LEU B 1 120 ? 4.043 11.898 7.141 1 91 120 LEU B O 1
ATOM 2288 N N . TYR B 1 121 ? 2.006 12.25 8.016 1 85.19 121 TYR B N 1
ATOM 2289 C CA . TYR B 1 121 ? 2.51 13.109 9.078 1 85.19 121 TYR B CA 1
ATOM 2290 C C . TYR B 1 121 ? 3.514 12.359 9.953 1 85.19 121 TYR B C 1
ATOM 2292 O O . TYR B 1 121 ? 4.605 12.867 10.227 1 85.19 121 TYR B O 1
ATOM 2300 N N . TYR B 1 122 ? 3.156 11.172 10.352 1 84.62 122 TYR B N 1
ATOM 2301 C CA . TYR B 1 122 ? 4.051 10.383 11.188 1 84.62 122 TYR B CA 1
ATOM 2302 C C . TYR B 1 122 ? 5.371 10.109 10.477 1 84.62 122 TYR B C 1
ATOM 2304 O O . TYR B 1 122 ? 6.441 10.172 11.086 1 84.62 122 TYR B O 1
ATOM 2312 N N . GLY B 1 123 ? 5.297 9.797 9.203 1 85.5 123 GLY B N 1
ATOM 2313 C CA . GLY B 1 123 ? 6.484 9.5 8.422 1 85.5 123 GLY B CA 1
ATOM 2314 C C . GLY B 1 123 ? 7.395 10.695 8.234 1 85.5 123 GLY B C 1
ATOM 2315 O O . GLY B 1 123 ? 8.617 10.562 8.273 1 85.5 123 GLY B O 1
ATOM 2316 N N . LEU B 1 124 ? 6.84 11.844 8.016 1 82.25 124 LEU B N 1
ATOM 2317 C CA . LEU B 1 124 ? 7.609 13.047 7.73 1 82.25 124 LEU B CA 1
ATOM 2318 C C . LEU B 1 124 ? 8.203 13.633 9.008 1 82.25 124 LEU B C 1
ATOM 2320 O O . LEU B 1 124 ? 9.164 14.398 8.961 1 82.25 124 LEU B O 1
ATOM 2324 N N . HIS B 1 125 ? 7.566 13.383 10.07 1 74.75 125 HIS B N 1
ATOM 2325 C CA . HIS B 1 125 ? 7.988 13.938 11.344 1 74.75 125 HIS B CA 1
ATOM 2326 C C . HIS B 1 125 ? 9.453 13.617 11.633 1 74.75 125 HIS B C 1
ATOM 2328 O O . HIS B 1 125 ? 10.164 14.43 12.219 1 74.75 125 HIS B O 1
ATOM 2334 N N . ARG B 1 126 ? 9.945 12.484 11.258 1 70.12 126 ARG B N 1
ATOM 2335 C CA . ARG B 1 126 ? 11.328 12.086 11.484 1 70.12 126 ARG B CA 1
ATOM 2336 C C . ARG B 1 126 ? 12.297 12.992 10.727 1 70.12 126 ARG B C 1
ATOM 2338 O O . ARG B 1 126 ? 13.445 13.164 11.141 1 70.12 126 ARG B O 1
ATOM 2345 N N . PHE B 1 127 ? 11.883 13.531 9.617 1 68.94 127 PHE B N 1
ATOM 2346 C CA . PHE B 1 127 ? 12.727 14.414 8.82 1 68.94 127 PHE B CA 1
ATOM 2347 C C . PHE B 1 127 ? 12.688 15.836 9.359 1 68.94 127 PHE B C 1
ATOM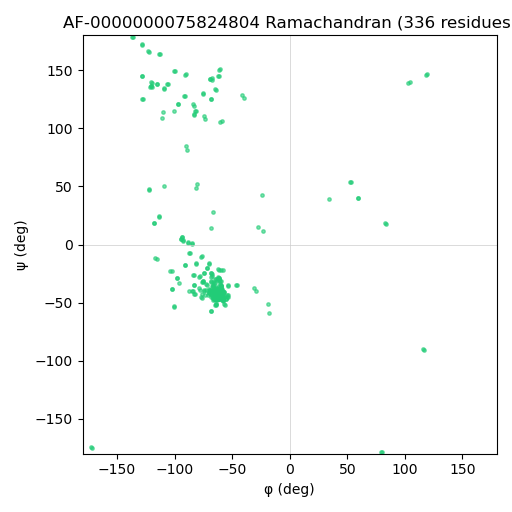 2349 O O . PHE B 1 127 ? 13.656 16.578 9.219 1 68.94 127 PHE B O 1
ATOM 2356 N N . ILE B 1 128 ? 11.555 16.219 9.844 1 61.81 128 ILE B N 1
ATOM 2357 C CA . ILE B 1 128 ? 11.359 17.578 10.312 1 61.81 128 ILE B CA 1
ATOM 2358 C C . ILE B 1 128 ? 12.148 17.797 11.602 1 61.81 128 ILE B C 1
ATOM 2360 O O . ILE B 1 128 ? 12.781 18.844 11.781 1 61.81 128 ILE B O 1
ATOM 2364 N N . GLN B 1 129 ? 12.156 16.906 12.461 1 57.78 129 GLN B N 1
ATOM 2365 C CA . GLN B 1 129 ? 12.922 17.062 13.688 1 57.78 129 GLN B CA 1
ATOM 2366 C C . GLN B 1 129 ? 14.422 17.031 13.406 1 57.78 129 GLN B C 1
ATOM 2368 O O . GLN B 1 129 ? 15.195 17.734 14.07 1 57.78 129 GLN B O 1
ATOM 2373 N N . ARG B 1 130 ? 14.805 16.078 12.586 1 53.25 130 ARG B N 1
ATOM 2374 C CA . ARG B 1 130 ? 16.25 15.969 12.375 1 53.25 130 ARG B CA 1
ATOM 2375 C C . ARG B 1 130 ? 16.797 17.203 11.664 1 53.25 130 ARG B C 1
ATOM 2377 O O . ARG B 1 130 ? 17.938 17.594 11.867 1 53.25 130 ARG B O 1
ATOM 2384 N N . GLN B 1 131 ? 16.031 17.594 10.609 1 53.31 131 GLN B N 1
ATOM 2385 C CA . GLN B 1 131 ? 16.688 18.625 9.828 1 53.31 131 GLN B CA 1
ATOM 2386 C C . GLN B 1 131 ? 15.977 19.969 9.961 1 53.31 131 GLN B C 1
ATOM 2388 O O . GLN B 1 131 ? 14.742 20.016 9.961 1 53.31 131 GLN B O 1
ATOM 2393 N N . LYS B 1 132 ? 16.5 20.969 10.633 1 51.62 132 LYS B N 1
ATOM 2394 C CA . LYS B 1 132 ? 16.203 22.375 10.461 1 51.62 132 LYS B CA 1
ATOM 2395 C C . LYS B 1 132 ? 15.656 22.656 9.062 1 51.62 132 LYS B C 1
ATOM 2397 O O . LYS B 1 132 ? 15.711 23.797 8.586 1 51.62 132 LYS B O 1
ATOM 2402 N N . ILE B 1 133 ? 15.352 21.656 8.414 1 49.56 133 ILE B N 1
ATOM 2403 C CA . ILE B 1 133 ? 15.008 21.812 7.004 1 49.56 133 ILE B CA 1
ATOM 2404 C C . ILE B 1 133 ? 13.742 22.672 6.871 1 49.56 133 ILE B C 1
ATOM 2406 O O . ILE B 1 133 ? 13.617 23.453 5.934 1 49.56 133 ILE B O 1
ATOM 2410 N N . LEU B 1 134 ? 12.711 22.375 7.859 1 52.84 134 LEU B N 1
ATOM 2411 C CA . LEU B 1 134 ? 11.477 23.125 7.688 1 52.84 134 LEU B CA 1
ATOM 2412 C C . LEU B 1 134 ? 11.719 24.625 7.828 1 52.84 134 LEU B C 1
ATOM 2414 O O . LEU B 1 134 ? 10.898 25.438 7.387 1 52.84 134 LEU B O 1
ATOM 2418 N N . THR B 1 135 ? 12.68 24.859 8.648 1 48.91 135 THR B N 1
ATOM 2419 C CA . THR B 1 135 ? 12.906 26.281 8.82 1 48.91 135 THR B CA 1
ATOM 2420 C C . THR B 1 135 ? 13.414 26.906 7.523 1 48.91 135 THR B C 1
ATOM 2422 O O . THR B 1 135 ? 13.227 28.109 7.289 1 48.91 135 THR B O 1
ATOM 2425 N N . VAL B 1 136 ? 14.102 26.125 6.875 1 47.47 136 VAL B N 1
ATOM 2426 C CA . VAL B 1 136 ? 14.789 26.828 5.797 1 47.47 136 VAL B CA 1
ATOM 2427 C C . VAL B 1 136 ? 13.883 26.875 4.562 1 47.47 136 VAL B C 1
ATOM 2429 O O . VAL B 1 136 ? 13.867 27.875 3.84 1 47.47 136 VAL B O 1
ATOM 2432 N N . ASP B 1 137 ? 13.141 25.719 4.262 1 54.72 137 ASP B N 1
ATOM 2433 C CA . ASP B 1 137 ? 12.375 25.75 3.018 1 54.72 137 ASP B CA 1
ATOM 2434 C C . ASP B 1 137 ? 10.898 26.047 3.283 1 54.72 137 ASP B C 1
ATOM 2436 O O . ASP B 1 137 ? 10.367 25.688 4.336 1 54.72 137 ASP B O 1
ATOM 2440 N N . ASN B 1 138 ? 10.258 27.234 2.818 1 59.22 138 ASN B N 1
ATOM 2441 C CA . ASN B 1 138 ? 8.883 27.703 2.705 1 59.22 138 ASN B CA 1
ATOM 2442 C C . ASN B 1 138 ? 7.895 26.547 2.633 1 59.22 138 ASN B C 1
ATOM 2444 O O . ASN B 1 138 ? 7.176 26.406 1.642 1 59.22 138 ASN B O 1
ATOM 2448 N N . LEU B 1 139 ? 8.109 25.578 3.428 1 62.72 139 LEU B N 1
ATOM 2449 C CA . LEU B 1 139 ? 7.195 24.453 3.479 1 62.72 139 LEU B CA 1
ATOM 2450 C C . LEU B 1 139 ? 5.984 24.766 4.348 1 62.72 139 LEU B C 1
ATOM 2452 O O . LEU B 1 139 ? 5.656 24 5.262 1 62.72 139 LEU B O 1
ATOM 2456 N N . SER B 1 140 ? 5.387 25.938 4.094 1 63.66 140 SER B N 1
ATOM 2457 C CA . SER B 1 140 ? 4.309 26.516 4.891 1 63.66 140 SER B CA 1
ATOM 2458 C C . SER B 1 140 ? 3.098 25.578 4.93 1 63.66 140 SER B C 1
ATOM 2460 O O . SER B 1 140 ? 2.473 25.422 5.98 1 63.66 140 SER B O 1
ATOM 2462 N N . LYS B 1 141 ? 2.826 24.922 3.916 1 65.38 141 LYS B N 1
ATOM 2463 C CA . LYS B 1 141 ? 1.612 24.109 3.881 1 65.38 141 LYS B CA 1
ATOM 2464 C C . LYS B 1 141 ? 1.784 22.828 4.691 1 65.38 141 LYS B C 1
ATOM 2466 O O . LYS B 1 141 ? 0.864 22.406 5.395 1 65.38 141 LYS B O 1
ATOM 2471 N N . LEU B 1 142 ? 2.906 22.297 4.488 1 64.19 142 LEU B N 1
ATOM 2472 C CA . LEU B 1 142 ? 3.188 21.109 5.297 1 64.19 142 LEU B CA 1
ATOM 2473 C C . LEU B 1 142 ? 3.15 21.453 6.785 1 64.19 142 LEU B C 1
ATOM 2475 O O . LEU B 1 142 ? 2.65 20.672 7.594 1 64.19 142 LEU B O 1
ATOM 2479 N N . SER B 1 143 ? 3.67 22.625 6.949 1 61.59 143 SER B N 1
ATOM 2480 C CA . SER B 1 143 ? 3.643 23.094 8.328 1 61.59 143 SER B CA 1
ATOM 2481 C C . SER B 1 143 ? 2.213 23.312 8.812 1 61.59 143 SER B C 1
ATOM 2483 O O . SER B 1 143 ? 1.88 22.984 9.953 1 61.59 143 SER B O 1
ATOM 2485 N N . GLN B 1 144 ? 1.43 23.812 8.008 1 62.03 144 GLN B N 1
ATOM 2486 C CA . GLN B 1 144 ? 0.032 24.031 8.359 1 62.03 144 GLN B CA 1
ATOM 2487 C C . GLN B 1 144 ? -0.705 22.703 8.562 1 62.03 144 GLN B C 1
ATOM 2489 O O . GLN B 1 144 ? -1.505 22.578 9.492 1 62.03 144 GLN B O 1
ATOM 2494 N N . GLN B 1 145 ? -0.458 21.781 7.703 1 61.09 145 GLN B N 1
ATOM 2495 C CA . GLN B 1 145 ? -1.103 20.469 7.844 1 61.09 145 GLN B CA 1
ATOM 2496 C C . GLN B 1 145 ? -0.692 19.797 9.141 1 61.09 145 GLN B C 1
ATOM 2498 O O . GLN B 1 145 ? -1.52 19.172 9.812 1 61.09 145 GLN B O 1
ATOM 2503 N N . ARG B 1 146 ? 0.524 19.969 9.359 1 59.88 146 ARG B N 1
ATOM 2504 C CA . ARG B 1 146 ? 1.012 19.469 10.633 1 59.88 146 ARG B CA 1
ATOM 2505 C C . ARG B 1 146 ? 0.241 20.078 11.805 1 59.88 146 ARG B C 1
ATOM 2507 O O . ARG B 1 146 ? -0.218 19.359 12.695 1 59.88 146 ARG B O 1
ATOM 2514 N N . TRP B 1 147 ? 0.24 21.328 11.695 1 52.06 147 TRP B N 1
ATOM 2515 C CA . TRP B 1 147 ? -0.456 22.031 12.758 1 52.06 147 TRP B CA 1
ATOM 2516 C C . TRP B 1 147 ? -1.912 21.594 12.852 1 52.06 147 TRP B C 1
ATOM 2518 O O . TRP B 1 147 ? -2.436 21.375 13.945 1 52.06 147 TRP B O 1
ATOM 2528 N N . THR B 1 148 ? -2.477 21.422 11.805 1 58.22 148 THR B N 1
ATOM 2529 C CA . THR B 1 148 ? -3.871 21 11.789 1 58.22 148 THR B CA 1
ATOM 2530 C C . THR B 1 148 ? -4.016 19.594 12.367 1 58.22 148 THR B C 1
ATOM 2532 O O . THR B 1 148 ? -4.945 19.312 13.125 1 58.22 148 THR B O 1
ATOM 2535 N N . PHE B 1 149 ? -3.188 18.844 11.906 1 59.84 149 PHE B N 1
ATOM 2536 C CA . PHE B 1 149 ? -3.23 17.484 12.445 1 59.84 149 PHE B CA 1
ATOM 2537 C C . PHE B 1 149 ? -3.018 17.5 13.953 1 59.84 149 PHE B C 1
ATOM 2539 O O . PHE B 1 149 ? -3.707 16.781 14.688 1 59.84 149 PHE B O 1
ATOM 2546 N N . GLU B 1 150 ? -2.08 18.281 14.336 1 57.5 150 GLU B N 1
ATOM 2547 C CA . GLU B 1 150 ? -1.817 18.391 15.766 1 57.5 150 GLU B CA 1
ATOM 2548 C C . GLU B 1 150 ? -3.045 18.906 16.516 1 57.5 150 GLU B C 1
ATOM 2550 O O . GLU B 1 150 ? -3.324 18.469 17.625 1 57.5 150 GLU B O 1
ATOM 2555 N N . THR B 1 151 ? -3.615 19.766 15.805 1 51.84 151 THR B N 1
ATOM 2556 C CA . THR B 1 151 ? -4.805 20.344 16.422 1 51.84 151 THR B CA 1
ATOM 2557 C C . THR B 1 151 ? -5.98 19.359 16.328 1 51.84 151 THR B C 1
ATOM 2559 O O . THR B 1 151 ? -6.812 19.312 17.25 1 51.84 151 THR B O 1
ATOM 2562 N N . THR B 1 152 ? -6.086 18.859 15.242 1 51.09 152 THR B N 1
ATOM 2563 C CA . THR B 1 152 ? -7.188 17.906 15.078 1 51.09 152 THR B CA 1
ATOM 2564 C C . THR B 1 152 ? -6.984 16.688 15.969 1 51.09 152 THR B C 1
ATOM 2566 O O . THR B 1 152 ? -7.953 16.109 16.469 1 51.09 152 THR B O 1
ATOM 2569 N N . GLN B 1 153 ? -5.805 16.25 15.891 1 51.34 153 GLN B N 1
ATOM 2570 C CA . GLN B 1 153 ? -5.531 15.164 16.828 1 51.34 153 GLN B CA 1
ATOM 2571 C C . GLN B 1 153 ? -5.527 15.664 18.266 1 51.34 153 GLN B C 1
ATOM 2573 O O . GLN B 1 153 ? -5.047 14.977 19.172 1 51.34 153 GLN B O 1
ATOM 2578 N N . ASP B 1 154 ? -5.965 16.75 18.578 1 45.75 154 ASP B N 1
ATOM 2579 C CA . ASP B 1 154 ? -6.129 17.234 19.938 1 45.75 154 ASP B CA 1
ATOM 2580 C C . ASP B 1 154 ? -6.129 16.078 20.938 1 45.75 154 ASP B C 1
ATOM 2582 O O . ASP B 1 154 ? -5.621 16.219 22.047 1 45.75 154 ASP B O 1
ATOM 2586 N N . ASN B 1 155 ? -6.898 15.062 20.781 1 42.53 155 ASN B N 1
ATOM 2587 C CA . ASN B 1 155 ? -6.855 14.109 21.891 1 42.53 155 ASN B CA 1
ATOM 2588 C C . ASN B 1 155 ? -5.5 13.414 21.969 1 42.53 155 ASN B C 1
ATOM 2590 O O . ASN B 1 155 ? -5.246 12.656 22.906 1 42.53 155 ASN B O 1
ATOM 2594 N N . VAL B 1 156 ? -4.727 13.219 21 1 43.97 156 VAL B N 1
ATOM 2595 C CA . VAL B 1 156 ? -3.379 12.672 21.141 1 43.97 156 VAL B CA 1
ATOM 2596 C C . VAL B 1 156 ? -2.377 13.805 21.344 1 43.97 156 VAL B C 1
ATOM 2598 O O . VAL B 1 156 ? -2.207 14.656 20.469 1 43.97 156 VAL B O 1
ATOM 2601 N N . LYS B 1 157 ? -2.168 14.305 22.594 1 43.78 157 LYS B N 1
ATOM 2602 C CA . LYS B 1 157 ? -1.33 15.383 23.109 1 43.78 157 LYS B CA 1
ATOM 2603 C C . LYS B 1 157 ? 0.027 15.406 22.406 1 43.78 157 LYS B C 1
ATOM 2605 O O . LYS B 1 157 ? 0.633 14.352 22.188 1 43.78 157 LYS B O 1
ATOM 2610 N N . ARG B 1 158 ? 0.432 16.5 21.844 1 44.84 158 ARG B N 1
ATOM 2611 C CA . ARG B 1 158 ? 1.742 16.797 21.281 1 44.84 158 ARG B CA 1
ATOM 2612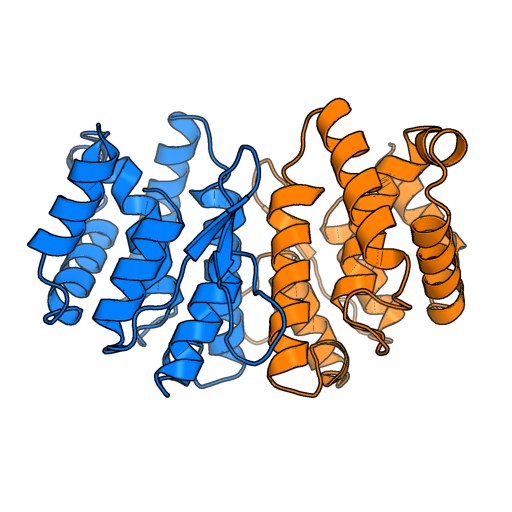 C C . ARG B 1 158 ? 2.844 16.047 22.016 1 44.84 158 ARG B C 1
ATOM 2614 O O . ARG B 1 158 ? 3.809 15.594 21.391 1 44.84 158 ARG B O 1
ATOM 2621 N N . SER B 1 159 ? 2.619 15.984 23.203 1 46 159 SER B N 1
ATOM 2622 C CA . SER B 1 159 ? 3.605 15.375 24.094 1 46 159 SER B CA 1
ATOM 2623 C C . SER B 1 159 ? 3.818 13.906 23.75 1 46 159 SER B C 1
ATOM 2625 O O . SER B 1 159 ? 4.922 13.375 23.922 1 46 159 SER B O 1
ATOM 2627 N N . ASP B 1 160 ? 2.773 13.438 23.25 1 44.31 160 ASP B N 1
ATOM 2628 C CA . ASP B 1 160 ? 2.879 11.992 23.062 1 44.31 160 ASP B CA 1
ATOM 2629 C C . ASP B 1 160 ? 3.697 11.664 21.812 1 44.31 160 ASP B C 1
ATOM 2631 O O . ASP B 1 160 ? 4.461 10.695 21.812 1 44.31 160 ASP B O 1
ATOM 2635 N N . ILE B 1 161 ? 3.535 12.414 20.844 1 48.28 161 ILE B N 1
ATOM 2636 C CA . ILE B 1 161 ? 4.328 12.195 19.641 1 48.28 161 ILE B CA 1
ATOM 2637 C C . ILE B 1 161 ? 5.793 12.531 19.922 1 48.28 161 ILE B C 1
ATOM 2639 O O . ILE B 1 161 ? 6.691 11.781 19.531 1 48.28 161 ILE B O 1
ATOM 2643 N N . ASP B 1 162 ? 5.98 13.625 20.641 1 46.38 162 ASP B N 1
ATOM 2644 C CA . ASP B 1 162 ? 7.348 14.016 20.984 1 46.38 162 ASP B CA 1
ATOM 2645 C C . ASP B 1 162 ? 8 12.969 21.891 1 46.38 162 ASP B C 1
ATOM 2647 O O . ASP B 1 162 ? 9.195 12.695 21.766 1 46.38 162 ASP B O 1
ATOM 2651 N N . THR B 1 163 ? 7.219 12.523 22.75 1 42.47 163 THR B N 1
ATOM 2652 C CA . THR B 1 163 ? 7.77 11.547 23.688 1 42.47 163 THR B CA 1
ATOM 2653 C C . THR B 1 163 ? 8.133 10.25 22.969 1 42.47 163 THR B C 1
ATOM 2655 O O . THR B 1 163 ? 9.164 9.641 23.266 1 42.47 163 THR B O 1
ATOM 2658 N N . VAL B 1 164 ? 7.305 9.836 22.219 1 42.25 164 VAL B N 1
ATOM 2659 C CA . VAL B 1 164 ? 7.57 8.57 21.531 1 42.25 164 VAL B CA 1
ATOM 2660 C C . VAL B 1 164 ? 8.734 8.742 20.562 1 42.25 164 VAL B C 1
ATOM 2662 O O . VAL B 1 164 ? 9.578 7.855 20.438 1 42.25 164 VAL B O 1
ATOM 2665 N N . VAL B 1 165 ? 8.82 9.836 20.016 1 43.38 165 VAL B N 1
ATOM 2666 C CA . VAL B 1 165 ? 9.922 10.109 19.078 1 43.38 165 VAL B CA 1
ATOM 2667 C C . VAL B 1 165 ? 11.227 10.273 19.859 1 43.38 165 VAL B C 1
ATOM 2669 O O . VAL B 1 165 ? 12.289 9.867 19.391 1 43.38 165 VAL B O 1
ATOM 2672 N N . SER B 1 166 ? 11.133 10.898 20.938 1 39.81 166 SER B N 1
ATOM 2673 C CA . SER B 1 166 ? 12.328 11.047 21.766 1 39.81 166 SER B CA 1
ATOM 2674 C C . SER B 1 166 ? 12.82 9.703 22.281 1 39.81 166 SER B C 1
ATOM 2676 O O . SER B 1 166 ? 14.016 9.508 22.484 1 39.81 166 SER B O 1
ATOM 2678 N N . SER B 1 167 ? 11.938 8.859 22.516 1 36.5 167 SER B N 1
ATOM 2679 C CA . SER B 1 167 ? 12.391 7.574 23.031 1 36.5 167 SER B CA 1
ATOM 2680 C C . SER B 1 167 ? 13.039 6.734 21.938 1 36.5 167 SER B C 1
ATOM 2682 O O . SER B 1 167 ? 13.664 5.707 22.234 1 36.5 167 SER B O 1
ATOM 2684 N N . CYS B 1 168 ? 12.742 6.941 20.781 1 32.75 168 CYS B N 1
ATOM 2685 C CA . CYS B 1 168 ? 13.43 6.176 19.75 1 32.75 168 CYS B CA 1
ATOM 2686 C C . CYS B 1 168 ? 14.836 6.711 19.516 1 32.75 168 CYS B C 1
ATOM 2688 O O . CYS B 1 168 ? 15.555 6.207 18.656 1 32.75 168 CYS B O 1
ATOM 2690 N N . ARG B 1 169 ? 15.234 7.859 20.031 1 29.64 169 ARG B N 1
ATOM 2691 C CA . ARG B 1 169 ? 16.609 8.359 19.906 1 29.64 169 ARG B CA 1
ATOM 2692 C C . ARG B 1 169 ? 17.562 7.559 20.781 1 29.64 169 ARG B C 1
ATOM 2694 O O . ARG B 1 169 ? 18.781 7.656 20.625 1 29.64 169 ARG B O 1
ATOM 2701 N N . LEU B 1 170 ? 17.047 6.801 21.859 1 26 170 LEU B N 1
ATOM 2702 C CA . LEU B 1 170 ? 18.125 6.133 22.594 1 26 170 LEU B CA 1
ATOM 2703 C C . LEU B 1 170 ? 18.484 4.801 21.938 1 26 170 LEU B C 1
ATOM 2705 O O . LEU B 1 170 ? 17.594 4.043 21.547 1 26 170 LEU B O 1
#

Sequence (340 aa):
MAAAAELKLLEKSLGLSKGNKYSAQGERQIPVLQTNNGPSLTGLTTIAAHLVKQANKEYLLGSTAEEKAVVQQWLEYRVTRVDGHSSKDDVRTLLKDLNSYLEDKVYLTGYNFTLADILLYYGLHRFIQRQKILTVDNLSKLSQQRWTFETTQDNVKRSDIDTVVSSCRLMAAAAELKLLEKSLGLSKGNKYSAQGERQIPVLQTNNGPSLTGLTTIAAHLVKQANKEYLLGSTAEEKAVVQQWLEYRVTRVDGHSSKDDVRTLLKDLNSYLEDKVYLTGYNFTLADILLYYGLHRFIQRQKILTVDNLSKLSQQRWTFETTQDNVKRSDIDTVVSSCRL

pLDDT: mean 78.39, std 18.45, range [26.0, 97.81]

Secondary structure (DSSP, 8-state):
--H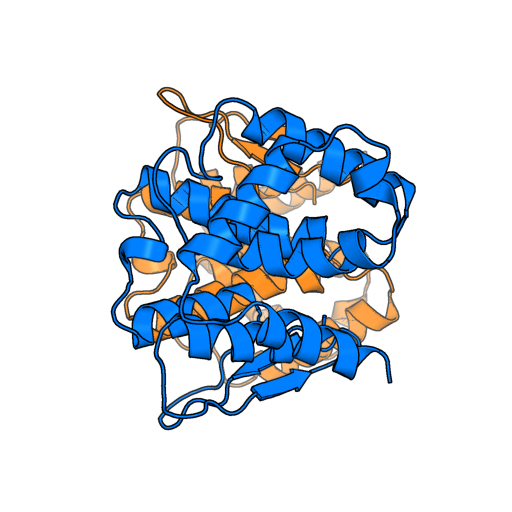HHHHHHHHHHHT--S--EEEEETTTTEEEEE-SSS--EESHHHHHHHHHHHTT-GGGG-SSHHHHHHHHHHHHHIIIIITT--SHHHHHHHHHHHHHHGGG-SBTTBSS--HHHHHHHHHHHHHHHH-THHHHTT-HHHHHHHHHHHHH-TTS-HHHHHHHHHHTT-/--HHHHHHHHHHHTT--S--EEEEETTTTEEEEE-SSS--EESHHHHHHHHHHHTT-GGGG-SSHHHHHHHHHHHHHIIIIITT--SHHHHHHHHHHHHHHGGG-SBTTBSS--HHHHHHHHHHHHHHHH-THHHHTT-HHHHHHHHHHHHHGGGS-HHHHHHHHHHTT-